Protein AF-A0A5Y7W7Q3-F1 (afdb_monomer)

Foldseek 3Di:
DVCVVVVNDDDPPQDDVQDPVNVVVVVVVVVVVVVVVVVVVVVVVVVVVVVVVVVVVVVVVVVVVVVVVVVVVVVVVVVVLVVLVVLCVVLVHDSPDDPVVSVVSVVVVVVVVVVVVVVQQVQAWDWDQDPVDPPHTDTDRPQDPPDDPVRNVVVVVVSVVVVVLVVLLVVLVVVLVVLVVCVVVPVDPDDPVVSVVVSVVSNCVSVVCVVDVDDDPCPPVCVVVVVVVVVVVVVVVVVVVD

Secondary structure (DSSP, 8-state):
-HHHHTTS---TTPPTT--HHHHHHHHHHHHHHHHHHHHHHHHHHHHHHHHHHHHHHHHHHHHHHHHHHHHHHHHHHHHHHHHHHHHHHHTT--TTS-HHHHHHHHHHHHHHHHHHHHHHHHHH-EEEE-SSSTT-EEEE-S--TT--HHHHHHHHHHHHHHHHHHHHHHHHHHHHHHHHHHHHTTS--S-HHHHHHHHHHHHHHHHHHHH-SS--TTTSSSHHHHHHHHHHHHHHHHHTT-

Structure (mmCIF, N/CA/C/O backbone):
data_AF-A0A5Y7W7Q3-F1
#
_entry.id   AF-A0A5Y7W7Q3-F1
#
loop_
_atom_site.group_PDB
_atom_site.id
_atom_site.type_symbol
_atom_site.label_atom_id
_atom_site.label_alt_id
_atom_site.label_comp_id
_atom_site.label_asym_id
_atom_site.label_entity_id
_atom_site.label_seq_id
_atom_site.pdbx_PDB_ins_code
_atom_site.Cartn_x
_atom_site.Cartn_y
_atom_site.Cartn_z
_atom_site.occupancy
_atom_site.B_iso_or_equiv
_atom_site.auth_seq_id
_atom_site.auth_comp_id
_atom_site.auth_asym_id
_atom_site.auth_atom_id
_atom_site.pdbx_PDB_model_num
ATOM 1 N N . MET A 1 1 ? -46.409 -15.843 83.696 1.00 79.88 1 MET A N 1
ATOM 2 C CA . MET A 1 1 ? -46.070 -15.257 85.016 1.00 79.88 1 MET A CA 1
ATOM 3 C C . MET A 1 1 ? -47.160 -14.351 85.580 1.00 79.88 1 MET A C 1
ATOM 5 O O . MET A 1 1 ? -47.326 -14.340 86.789 1.00 79.88 1 MET A O 1
ATOM 9 N N . GLU A 1 2 ? -47.931 -13.633 84.760 1.00 84.44 2 GLU A N 1
ATOM 10 C CA . GLU A 1 2 ? -48.870 -12.604 85.241 1.00 84.44 2 GLU A CA 1
ATOM 11 C C . GLU A 1 2 ? -49.921 -13.093 86.263 1.00 84.44 2 GLU A C 1
ATOM 13 O O . GLU A 1 2 ? -50.180 -12.411 87.251 1.00 84.44 2 GLU A O 1
ATOM 18 N N . GLY A 1 3 ? -50.481 -14.296 86.084 1.00 86.69 3 GLY A N 1
ATOM 19 C CA . GLY A 1 3 ? -51.420 -14.894 87.045 1.00 86.69 3 GLY A CA 1
ATOM 20 C C . GLY A 1 3 ? -50.793 -15.229 88.406 1.00 86.69 3 GLY A C 1
ATOM 21 O O . GLY A 1 3 ? -51.413 -14.983 89.437 1.00 86.69 3 GLY A O 1
ATOM 22 N N . PHE A 1 4 ? -49.545 -15.704 88.417 1.00 88.38 4 PHE A N 1
ATOM 23 C CA . PHE A 1 4 ? -48.778 -15.989 89.635 1.00 88.38 4 PHE A CA 1
ATOM 24 C C . PHE A 1 4 ? -48.358 -14.709 90.364 1.00 88.38 4 PHE A C 1
ATOM 26 O O . PHE A 1 4 ? -48.549 -14.597 91.570 1.00 88.38 4 PHE A O 1
ATOM 33 N N . LEU A 1 5 ? -47.894 -13.698 89.622 1.00 86.38 5 LEU A N 1
ATOM 34 C CA . LEU A 1 5 ? -47.506 -12.392 90.173 1.00 86.38 5 LEU A CA 1
ATOM 35 C C . LEU A 1 5 ? -48.686 -11.626 90.790 1.00 86.38 5 LEU A C 1
ATOM 37 O O . LEU A 1 5 ? -48.496 -10.833 91.706 1.00 86.38 5 LEU A O 1
ATOM 41 N N . ARG A 1 6 ? -49.914 -11.871 90.313 1.00 90.50 6 ARG A N 1
ATOM 42 C CA . ARG A 1 6 ? -51.153 -11.312 90.881 1.00 90.50 6 ARG A CA 1
ATOM 43 C C . ARG A 1 6 ? -51.796 -12.209 91.954 1.00 90.50 6 ARG A C 1
ATOM 45 O O . ARG A 1 6 ? -52.912 -11.915 92.373 1.00 90.50 6 ARG A O 1
ATOM 52 N N . GLY A 1 7 ? -51.150 -13.310 92.354 1.00 85.50 7 GLY A N 1
ATOM 53 C CA . GLY A 1 7 ? -51.644 -14.238 93.382 1.00 85.50 7 GLY A CA 1
ATOM 54 C C . GLY A 1 7 ? -52.847 -15.099 92.971 1.00 85.50 7 GLY A C 1
ATOM 55 O O . GLY A 1 7 ? -53.528 -15.644 93.834 1.00 85.50 7 GLY A O 1
ATOM 56 N N . LYS A 1 8 ? -53.145 -15.213 91.670 1.00 90.06 8 LYS A N 1
ATOM 57 C CA . LYS A 1 8 ? -54.349 -15.890 91.150 1.00 90.06 8 LYS A CA 1
ATOM 58 C C . LYS A 1 8 ? -54.160 -17.387 90.866 1.00 90.06 8 LYS A C 1
ATOM 60 O O . LYS A 1 8 ? -55.154 -18.099 90.778 1.00 90.06 8 LYS A O 1
ATOM 65 N N . CYS A 1 9 ? -52.929 -17.869 90.682 1.00 87.31 9 CYS A N 1
ATOM 66 C CA . CYS A 1 9 ? -52.626 -19.282 90.412 1.00 87.31 9 CYS A CA 1
ATOM 67 C C . CYS A 1 9 ? -51.154 -19.633 90.707 1.00 87.31 9 CYS A C 1
ATOM 69 O O . CYS A 1 9 ? -50.301 -18.748 90.709 1.00 87.31 9 CYS A O 1
ATOM 71 N N . ILE A 1 10 ? -50.854 -20.921 90.929 1.00 85.81 10 ILE A N 1
ATOM 72 C CA . ILE A 1 10 ? -49.482 -21.446 91.088 1.00 85.81 10 ILE A CA 1
ATOM 73 C C . ILE A 1 10 ? -48.937 -21.870 89.704 1.00 85.81 10 ILE A C 1
ATOM 75 O O . ILE A 1 10 ? -49.696 -22.456 88.928 1.00 85.81 10 ILE A O 1
ATOM 79 N N . PRO A 1 11 ? -47.667 -21.583 89.349 1.00 88.81 11 PRO A N 1
ATOM 80 C CA . PRO A 1 11 ? -47.081 -21.968 88.067 1.00 88.81 11 PRO A CA 1
ATOM 81 C C . PRO A 1 11 ? -46.944 -23.487 87.951 1.00 88.81 11 PRO A C 1
ATOM 83 O O . PRO A 1 11 ? -46.513 -24.147 88.893 1.00 88.81 11 PRO A O 1
ATOM 86 N N . GLY A 1 12 ? -47.275 -24.040 86.782 1.00 89.44 12 GLY A N 1
ATOM 87 C CA . GLY A 1 12 ? -47.210 -25.487 86.539 1.00 89.44 12 GLY A CA 1
ATOM 88 C C . GLY A 1 12 ? -45.790 -26.064 86.481 1.00 89.44 12 GLY A C 1
ATOM 89 O O . GLY A 1 12 ? -45.628 -27.275 86.550 1.00 89.44 12 GLY A O 1
ATOM 90 N N . ASP A 1 13 ? -44.770 -25.215 86.363 1.00 92.62 13 ASP A N 1
ATOM 91 C CA . ASP A 1 13 ? -43.351 -25.576 86.314 1.00 92.62 13 ASP A CA 1
ATOM 92 C C . ASP A 1 13 ? -42.579 -25.174 87.589 1.00 92.62 13 ASP A C 1
ATOM 94 O O . ASP A 1 13 ? -41.349 -25.043 87.566 1.00 92.62 13 ASP A O 1
ATOM 98 N N . LEU A 1 14 ? -43.300 -24.967 88.697 1.00 91.06 14 LEU A N 1
ATOM 99 C CA . LEU A 1 14 ? -42.737 -24.825 90.041 1.00 91.06 14 LEU A CA 1
ATOM 100 C C . LEU A 1 14 ? -42.203 -26.184 90.523 1.00 91.06 14 LEU A C 1
ATOM 102 O O . LEU A 1 14 ? -42.928 -27.180 90.505 1.00 91.06 14 LEU A O 1
ATOM 106 N N . LYS A 1 15 ? -40.933 -26.252 90.938 1.00 91.81 15 LYS A N 1
ATOM 107 C CA . LYS A 1 15 ? -40.307 -27.519 91.355 1.00 91.81 15 LYS A CA 1
ATOM 108 C C . LYS A 1 15 ? -40.728 -27.919 92.777 1.00 91.81 15 LYS A C 1
ATOM 110 O O . LYS A 1 15 ? -41.039 -27.080 93.618 1.00 91.81 15 LYS A O 1
ATOM 115 N N . VAL A 1 16 ? -40.704 -29.222 93.071 1.00 87.94 16 VAL A N 1
ATOM 116 C CA . VAL A 1 16 ? -40.966 -29.738 94.427 1.00 87.94 16 VAL A CA 1
ATOM 117 C C . VAL A 1 16 ? -39.885 -29.215 95.381 1.00 87.94 16 VAL A C 1
ATOM 119 O O . VAL A 1 16 ? -38.700 -29.383 95.102 1.00 87.94 16 VAL A O 1
ATOM 122 N N . ASN A 1 17 ? -40.301 -28.606 96.498 1.00 88.19 17 ASN A N 1
ATOM 123 C CA . ASN A 1 17 ? -39.453 -27.911 97.482 1.00 88.19 17 ASN A CA 1
ATOM 124 C C . ASN A 1 17 ? -38.791 -26.598 96.999 1.00 88.19 17 ASN A C 1
ATOM 126 O O . ASN A 1 17 ? -37.886 -26.115 97.669 1.00 88.19 17 ASN A O 1
ATOM 130 N N . GLU A 1 18 ? -39.239 -26.003 95.885 1.00 92.31 18 GLU A N 1
ATOM 131 C CA . GLU A 1 18 ? -38.834 -24.653 95.449 1.00 92.31 18 GLU A CA 1
ATOM 132 C C . GLU A 1 18 ? -39.790 -23.608 96.049 1.00 92.31 18 GLU A C 1
ATOM 134 O O . GLU A 1 18 ? -41.013 -23.703 95.915 1.00 92.31 18 GLU A O 1
ATOM 139 N N . THR A 1 19 ? -39.253 -22.601 96.733 1.00 92.75 19 THR A N 1
ATOM 140 C CA . THR A 1 19 ? -40.036 -21.472 97.247 1.00 92.75 19 THR A CA 1
ATOM 141 C C . THR A 1 19 ? -40.456 -20.535 96.111 1.00 92.75 19 THR A C 1
ATOM 143 O O . THR A 1 19 ? -39.808 -20.443 95.069 1.00 92.75 19 THR A O 1
ATOM 146 N N . ASN A 1 20 ? -41.520 -19.753 96.320 1.00 89.38 20 ASN A N 1
ATOM 147 C CA . ASN A 1 20 ? -41.962 -18.753 95.339 1.00 89.38 20 ASN A CA 1
ATOM 148 C C . ASN A 1 20 ? -40.850 -17.758 94.956 1.00 89.38 20 ASN A C 1
ATOM 150 O O . ASN A 1 20 ? -40.797 -17.313 93.811 1.00 89.38 20 ASN A O 1
ATOM 154 N N . ALA A 1 21 ? -39.970 -17.411 95.903 1.00 90.69 21 ALA A N 1
ATOM 155 C CA . ALA A 1 21 ? -38.828 -16.537 95.654 1.00 90.69 21 ALA A CA 1
ATOM 156 C C . ALA A 1 21 ? -37.782 -17.216 94.756 1.00 90.69 21 ALA A C 1
ATOM 158 O O . ALA A 1 21 ? -37.361 -16.620 93.767 1.00 90.69 21 ALA A O 1
ATOM 159 N N . GLU A 1 22 ? -37.418 -18.470 95.041 1.00 91.50 22 GLU A N 1
ATOM 160 C CA . GLU A 1 22 ? -36.477 -19.252 94.223 1.00 91.50 22 GLU A CA 1
ATOM 161 C C . GLU A 1 22 ? -36.994 -19.458 92.791 1.00 91.50 22 GLU A C 1
ATOM 163 O O . GLU A 1 22 ? -36.240 -19.289 91.833 1.00 91.50 22 GLU A O 1
ATOM 168 N N . TYR A 1 23 ? -38.297 -19.714 92.626 1.00 92.06 23 TYR A N 1
ATOM 169 C CA . TYR A 1 23 ? -38.936 -19.807 91.311 1.00 92.06 23 TYR A CA 1
ATOM 170 C C . TYR A 1 23 ? -38.837 -18.502 90.511 1.00 92.06 23 TYR A C 1
ATOM 172 O O . TYR A 1 23 ? -38.507 -18.524 89.323 1.00 92.06 23 TYR A O 1
ATOM 180 N N . LEU A 1 24 ? -39.117 -17.357 91.147 1.00 91.38 24 LEU A N 1
ATOM 181 C CA . LEU A 1 24 ? -39.008 -16.051 90.491 1.00 91.38 24 LEU A CA 1
ATOM 182 C C . LEU A 1 24 ? -37.567 -15.758 90.086 1.00 91.38 24 LEU A C 1
ATOM 184 O O . LEU A 1 24 ? -37.339 -15.352 88.951 1.00 91.38 24 LEU A O 1
ATOM 188 N N . VAL A 1 25 ? -36.603 -16.017 90.973 1.00 94.06 25 VAL A N 1
ATOM 189 C CA . VAL A 1 25 ? -35.174 -15.850 90.680 1.00 94.06 25 VAL A CA 1
ATOM 190 C C . VAL A 1 25 ? -34.769 -16.705 89.479 1.00 94.06 25 VAL A C 1
ATOM 192 O O . VAL A 1 25 ? -34.201 -16.173 88.529 1.00 94.06 25 VAL A O 1
ATOM 195 N N . ARG A 1 26 ? -35.142 -17.991 89.444 1.00 94.44 26 ARG A N 1
ATOM 196 C CA . ARG A 1 26 ? -34.870 -18.863 88.291 1.00 94.44 26 ARG A CA 1
ATOM 197 C C . ARG A 1 26 ? -35.490 -18.326 87.000 1.00 94.44 26 ARG A C 1
ATOM 199 O O . ARG A 1 26 ? -34.833 -18.334 85.964 1.00 94.44 26 ARG A O 1
ATOM 206 N N . LYS A 1 27 ? -36.738 -17.849 87.038 1.00 94.31 27 LYS A N 1
ATOM 207 C CA . LYS A 1 27 ? -37.412 -17.306 85.848 1.00 94.31 27 LYS A CA 1
ATOM 208 C C . LYS A 1 27 ? -36.839 -15.990 85.358 1.00 94.31 27 LYS A C 1
ATOM 210 O O . LYS A 1 27 ? -36.833 -15.774 84.148 1.00 94.31 27 LYS A O 1
ATOM 215 N N . PHE A 1 28 ? -36.367 -15.134 86.257 1.00 94.12 28 PHE A N 1
ATOM 216 C CA . PHE A 1 28 ? -35.657 -13.924 85.866 1.00 94.12 28 PHE A CA 1
ATOM 217 C C . PHE A 1 28 ? -34.294 -14.255 85.257 1.00 94.12 28 PHE A C 1
ATOM 219 O O . PHE A 1 28 ? -34.007 -13.721 84.195 1.00 94.12 28 PHE A O 1
ATOM 226 N N . ILE A 1 29 ? -33.545 -15.217 85.808 1.00 95.19 29 ILE A N 1
ATOM 227 C CA . ILE A 1 29 ? -32.290 -15.703 85.204 1.00 95.19 29 ILE A CA 1
ATOM 228 C C . ILE A 1 29 ? -32.543 -16.287 83.802 1.00 95.19 29 ILE A C 1
ATOM 230 O O . ILE A 1 29 ? -31.909 -15.864 82.843 1.00 95.19 29 ILE A O 1
ATOM 234 N N . GLU A 1 30 ? -33.529 -17.182 83.642 1.00 94.44 30 GLU A N 1
ATOM 235 C CA . GLU A 1 30 ? -33.901 -17.752 82.330 1.00 94.44 30 GLU A CA 1
ATOM 236 C C . GLU A 1 30 ? -34.306 -16.656 81.315 1.00 94.44 30 GLU A C 1
ATOM 238 O O . GLU A 1 30 ? -34.061 -16.782 80.112 1.00 94.44 30 GLU A O 1
ATOM 243 N N . ALA A 1 31 ? -34.965 -15.585 81.772 1.00 93.50 31 ALA A N 1
ATOM 244 C CA . ALA A 1 31 ? -35.354 -14.460 80.925 1.00 93.50 31 ALA A CA 1
ATOM 245 C C . ALA A 1 31 ? -34.162 -13.558 80.567 1.00 93.50 31 ALA A C 1
ATOM 247 O O . ALA A 1 31 ? -34.057 -13.132 79.418 1.00 93.50 31 ALA A O 1
ATOM 248 N N . GLU A 1 32 ? -33.262 -13.296 81.514 1.00 95.25 32 GLU A N 1
ATOM 249 C CA . GLU A 1 32 ? -32.020 -12.550 81.297 1.00 95.25 32 GLU A CA 1
ATOM 250 C C . GLU A 1 32 ? -31.103 -13.276 80.307 1.00 95.25 32 GLU A C 1
ATOM 252 O O . GLU A 1 32 ? -30.627 -12.652 79.360 1.00 95.25 32 GLU A O 1
ATOM 257 N N . GLU A 1 33 ? -30.936 -14.595 80.445 1.00 96.50 33 GLU A N 1
ATOM 258 C CA . GLU A 1 33 ? -30.174 -15.431 79.508 1.00 96.50 33 GLU A CA 1
ATOM 259 C C . GLU A 1 33 ? -30.757 -15.370 78.088 1.00 96.50 33 GLU A C 1
ATOM 261 O O . GLU A 1 33 ? -30.026 -15.150 77.121 1.00 96.50 33 GLU A O 1
ATOM 266 N N . ARG A 1 34 ? -32.087 -15.480 77.946 1.00 96.19 34 ARG A N 1
ATOM 267 C CA . ARG A 1 34 ? -32.766 -15.338 76.643 1.00 96.19 34 ARG A CA 1
ATOM 268 C C . ARG A 1 34 ? -32.619 -13.940 76.050 1.00 96.19 34 ARG A C 1
ATOM 270 O O . ARG A 1 34 ? -32.451 -13.812 74.839 1.00 96.19 34 ARG A O 1
ATOM 277 N N . CYS A 1 35 ? -32.697 -12.894 76.871 1.00 95.62 35 CYS A N 1
ATOM 278 C CA . CYS A 1 35 ? -32.470 -11.520 76.425 1.00 95.62 35 CYS A CA 1
ATOM 279 C C . CYS A 1 35 ? -31.024 -11.319 75.955 1.00 95.62 35 CYS A C 1
ATOM 281 O O . CYS A 1 35 ? -30.811 -10.711 74.906 1.00 95.62 35 CYS A O 1
ATOM 283 N N . ALA A 1 36 ? -30.042 -11.865 76.676 1.00 96.00 36 ALA A N 1
ATOM 284 C CA . ALA A 1 36 ? -28.638 -11.825 76.281 1.00 96.00 36 ALA A CA 1
ATOM 285 C C . ALA A 1 36 ? -28.405 -12.566 74.954 1.00 96.00 36 ALA A C 1
ATOM 287 O O . ALA A 1 36 ? -27.743 -12.039 74.059 1.00 96.00 36 ALA A O 1
ATOM 288 N N . GLU A 1 37 ? -29.016 -13.742 74.781 1.00 96.50 37 GLU A N 1
ATOM 289 C CA . GLU A 1 37 ? -28.940 -14.508 73.536 1.00 96.50 37 GLU A CA 1
ATOM 290 C C . GLU A 1 37 ? -29.584 -13.761 72.356 1.00 96.50 37 GLU A C 1
ATOM 292 O O . GLU A 1 37 ? -28.985 -13.663 71.283 1.00 96.50 37 GLU A O 1
ATOM 297 N N . LEU A 1 38 ? -30.777 -13.185 72.539 1.00 96.75 38 LEU A N 1
ATOM 298 C CA . LEU A 1 38 ? -31.437 -12.379 71.507 1.00 96.75 38 LEU A CA 1
ATOM 299 C C . LEU A 1 38 ? -30.620 -11.136 71.146 1.00 96.75 38 LEU A C 1
ATOM 301 O O . LEU A 1 38 ? -30.498 -10.819 69.965 1.00 96.75 38 LEU A O 1
ATOM 305 N N . SER A 1 39 ? -30.018 -10.466 72.130 1.00 96.56 39 SER A N 1
ATOM 306 C CA . SER A 1 39 ? -29.144 -9.316 71.889 1.00 96.56 39 SER A CA 1
ATOM 307 C C . SER A 1 39 ? -27.899 -9.707 71.086 1.00 96.56 39 SER A C 1
ATOM 309 O O . SER A 1 39 ? -27.504 -8.979 70.175 1.00 96.56 39 SER A O 1
ATOM 311 N N . ALA A 1 40 ? -27.303 -10.870 71.369 1.00 96.81 40 ALA A N 1
ATOM 312 C CA . ALA A 1 40 ? 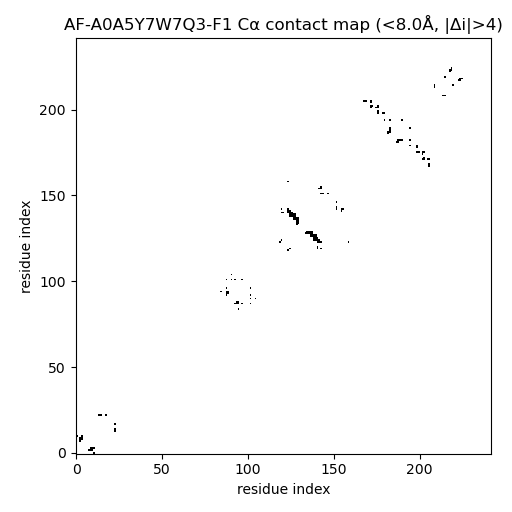-26.176 -11.395 70.600 1.00 96.81 40 ALA A CA 1
ATOM 313 C C . ALA A 1 40 ? -26.580 -11.739 69.156 1.00 96.81 40 ALA A C 1
ATOM 315 O O . ALA A 1 40 ? -25.881 -11.370 68.212 1.00 96.81 40 ALA A O 1
ATOM 316 N N . ARG A 1 41 ? -27.743 -12.381 68.966 1.00 97.38 41 ARG A N 1
ATOM 317 C CA . ARG A 1 41 ? -28.286 -12.687 67.632 1.00 97.38 41 ARG A CA 1
ATOM 318 C C . ARG A 1 41 ? -28.602 -11.423 66.833 1.00 97.38 41 ARG A C 1
ATOM 320 O O . ARG A 1 41 ? -28.288 -11.378 65.650 1.00 97.38 41 ARG A O 1
ATOM 327 N N . LEU A 1 42 ? -29.182 -10.397 67.457 1.00 97.31 42 LEU A N 1
ATOM 328 C CA . LEU A 1 42 ? -29.453 -9.111 66.805 1.00 97.31 42 LEU A CA 1
ATOM 329 C C . LEU A 1 42 ? -28.162 -8.416 66.362 1.00 97.31 42 LEU A C 1
ATOM 331 O O . LEU A 1 42 ? -28.089 -7.943 65.232 1.00 97.31 42 LEU A O 1
ATOM 335 N N . SER A 1 43 ? -27.132 -8.416 67.213 1.00 97.06 43 SER A N 1
ATOM 336 C CA . SER A 1 43 ? -25.807 -7.893 66.858 1.00 97.06 43 SER A CA 1
ATOM 337 C C . SER A 1 43 ? -25.221 -8.618 65.638 1.00 97.06 43 SER A C 1
ATOM 339 O O . SER A 1 43 ? -24.765 -7.984 64.688 1.00 97.06 43 SER A O 1
ATOM 341 N N . MET A 1 44 ? -25.323 -9.951 65.610 1.00 97.44 44 MET A N 1
ATOM 342 C CA . MET A 1 44 ? -24.875 -10.756 64.472 1.00 97.44 44 MET A CA 1
ATOM 343 C C . MET A 1 44 ? -25.665 -10.457 63.190 1.00 97.44 44 MET A C 1
ATOM 345 O O . MET A 1 44 ? -25.065 -10.325 62.127 1.00 97.44 44 MET A O 1
ATOM 349 N N . ILE A 1 45 ? -26.995 -10.338 63.275 1.00 97.81 45 ILE A N 1
ATOM 350 C CA . ILE A 1 45 ? -27.852 -10.013 62.124 1.00 97.81 45 ILE A CA 1
ATOM 351 C C . ILE A 1 45 ? -27.477 -8.650 61.540 1.00 97.81 45 ILE A C 1
ATOM 353 O O . ILE A 1 45 ? -27.348 -8.541 60.325 1.00 97.81 45 ILE A O 1
ATOM 357 N N . ASN A 1 46 ? -27.249 -7.641 62.382 1.00 97.25 46 ASN A N 1
ATOM 358 C CA . ASN A 1 46 ? -26.834 -6.321 61.910 1.00 97.25 46 ASN A CA 1
ATOM 359 C C . ASN A 1 46 ? -25.498 -6.388 61.156 1.00 97.25 46 ASN A C 1
ATOM 361 O O . ASN A 1 46 ? -25.409 -5.870 60.047 1.00 97.25 46 ASN A O 1
ATOM 365 N N . GLY A 1 47 ? -24.503 -7.112 61.683 1.00 97.88 47 GLY A N 1
ATOM 366 C CA . GLY A 1 47 ? -23.228 -7.304 60.982 1.00 97.88 47 GLY A CA 1
ATOM 367 C C . GLY A 1 47 ? -23.369 -8.054 59.649 1.00 97.88 47 GLY A C 1
ATOM 368 O O . GLY A 1 47 ? -22.678 -7.743 58.681 1.00 97.88 47 GLY A O 1
ATOM 369 N N . LEU A 1 48 ? -24.293 -9.017 59.563 1.00 97.75 48 LEU A N 1
ATOM 370 C CA . LEU A 1 48 ? -24.593 -9.710 58.305 1.00 97.75 48 LEU A CA 1
ATOM 371 C C . LEU A 1 48 ? -25.280 -8.796 57.281 1.00 97.75 48 LEU A C 1
ATOM 373 O O . LEU A 1 48 ? -24.994 -8.917 56.091 1.00 97.75 48 LEU A O 1
ATOM 377 N N . ILE A 1 49 ? -26.161 -7.894 57.722 1.00 98.00 49 ILE A N 1
ATOM 378 C CA . ILE A 1 49 ? -26.812 -6.906 56.848 1.00 98.00 49 ILE A CA 1
ATOM 379 C C . ILE A 1 49 ? -25.767 -5.946 56.277 1.00 98.00 49 ILE A C 1
ATOM 381 O O . ILE A 1 49 ? -25.710 -5.783 55.061 1.00 98.00 49 ILE A O 1
ATOM 385 N N . GLU A 1 50 ? -24.893 -5.392 57.119 1.00 97.62 50 GLU A N 1
ATOM 386 C CA . GLU A 1 50 ? -23.810 -4.502 56.679 1.00 97.62 50 GLU A CA 1
ATOM 387 C C . GLU A 1 50 ? -22.889 -5.193 55.659 1.00 97.62 50 GLU A C 1
ATOM 389 O O . GLU A 1 50 ? -22.566 -4.630 54.609 1.00 97.62 50 GLU A O 1
ATOM 394 N N . ALA A 1 51 ? -22.519 -6.455 55.912 1.00 97.69 51 ALA A N 1
ATOM 395 C CA . ALA A 1 51 ? -21.716 -7.241 54.979 1.00 97.69 51 ALA A CA 1
ATOM 396 C C . ALA A 1 51 ? -22.440 -7.489 53.642 1.00 97.69 51 ALA A C 1
ATOM 398 O O . ALA A 1 51 ? -21.818 -7.421 52.578 1.00 97.69 51 ALA A O 1
ATOM 399 N N . ALA A 1 52 ? -23.749 -7.759 53.676 1.00 97.88 52 ALA A N 1
ATOM 400 C CA . ALA A 1 52 ? -24.555 -7.958 52.475 1.00 97.88 52 ALA A CA 1
ATOM 401 C C . ALA A 1 52 ? -24.695 -6.666 51.654 1.00 97.88 52 ALA A C 1
ATOM 403 O O . ALA A 1 52 ? -24.577 -6.705 50.429 1.00 97.88 52 ALA A O 1
ATOM 404 N N . GLU A 1 53 ? -24.892 -5.520 52.308 1.00 97.75 53 GLU A N 1
ATOM 405 C CA . GLU A 1 53 ? -24.943 -4.209 51.654 1.00 97.75 53 GLU A CA 1
ATOM 406 C C . GLU A 1 53 ? -23.612 -3.869 50.977 1.00 97.75 53 GLU A C 1
ATOM 408 O O . GLU A 1 53 ? -23.593 -3.455 49.813 1.00 97.75 53 GLU A O 1
ATOM 413 N N . GLN A 1 54 ? -22.491 -4.115 51.660 1.00 97.56 54 GLN A N 1
ATOM 414 C CA . GLN A 1 54 ? -21.165 -3.886 51.093 1.00 97.56 54 GLN A CA 1
ATOM 415 C C . GLN A 1 54 ? -20.878 -4.813 49.905 1.00 97.56 54 GLN A C 1
ATOM 417 O O . GLN A 1 54 ? -20.366 -4.357 48.881 1.00 97.56 54 GLN A O 1
ATOM 422 N N . ALA A 1 55 ? -21.248 -6.094 50.000 1.00 97.88 55 ALA A N 1
ATOM 423 C CA . ALA A 1 55 ? -21.120 -7.035 48.890 1.00 97.88 55 ALA A CA 1
ATOM 424 C C . ALA A 1 55 ? -21.968 -6.613 47.680 1.00 97.88 55 ALA A C 1
ATOM 426 O O . ALA A 1 55 ? -21.499 -6.682 46.544 1.00 97.88 55 ALA A O 1
ATOM 427 N N . ASN A 1 56 ? -23.190 -6.125 47.913 1.00 98.19 56 ASN A N 1
ATOM 428 C CA . ASN A 1 56 ? -24.072 -5.656 46.848 1.00 98.19 56 ASN A CA 1
ATOM 429 C C . ASN A 1 56 ? -23.510 -4.407 46.151 1.00 98.19 56 ASN A C 1
ATOM 431 O O . ASN A 1 56 ? -23.536 -4.322 44.925 1.00 98.19 56 ASN A O 1
ATOM 435 N N . LYS A 1 57 ? -22.931 -3.473 46.915 1.00 97.94 57 LYS A N 1
ATOM 436 C CA . LYS A 1 57 ? -22.256 -2.294 46.361 1.00 97.94 57 LYS A CA 1
ATOM 437 C C . LYS A 1 57 ? -21.070 -2.680 45.472 1.00 97.94 57 LYS A C 1
ATOM 439 O O . LYS A 1 57 ? -20.988 -2.221 44.338 1.00 97.94 57 LYS A O 1
ATOM 444 N N . LEU A 1 58 ? -20.193 -3.565 45.949 1.00 97.75 58 LEU A N 1
ATOM 445 C CA . LEU A 1 58 ? -19.051 -4.046 45.159 1.00 97.75 58 LEU A CA 1
ATOM 446 C C . LEU A 1 58 ? -19.505 -4.766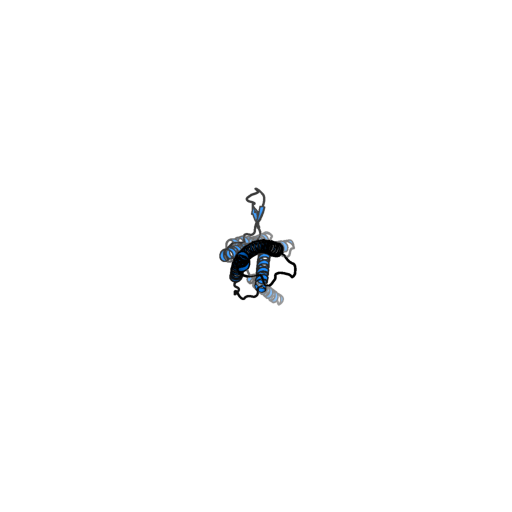 43.879 1.00 97.75 58 LEU A C 1
ATOM 448 O O . LEU A 1 58 ? -18.894 -4.604 42.825 1.00 97.75 58 LEU A O 1
ATOM 452 N N . ALA A 1 59 ? -20.596 -5.534 43.950 1.00 97.88 59 ALA A N 1
ATOM 453 C CA . ALA A 1 59 ? -21.171 -6.195 42.781 1.00 97.88 59 ALA A CA 1
ATOM 454 C C . ALA A 1 59 ? -21.727 -5.192 41.754 1.00 97.88 59 ALA A C 1
ATOM 456 O O . ALA A 1 59 ? -21.553 -5.390 40.549 1.00 97.88 59 ALA A O 1
ATOM 457 N N . GLN A 1 60 ? -22.362 -4.107 42.210 1.00 97.62 60 GLN A N 1
ATOM 458 C CA . GLN A 1 60 ? -22.831 -3.026 41.339 1.00 97.62 60 GLN A CA 1
ATOM 459 C C . GLN A 1 60 ? -21.663 -2.319 40.645 1.00 97.62 60 GLN A C 1
ATOM 461 O O . GLN A 1 60 ? -21.659 -2.236 39.419 1.00 97.62 60 GLN A O 1
ATOM 466 N N . GLU A 1 61 ? -20.635 -1.913 41.395 1.00 97.88 61 GLU A N 1
ATOM 467 C CA . GLU A 1 61 ? -19.440 -1.249 40.849 1.00 97.88 61 GLU A CA 1
ATOM 468 C C . GLU A 1 61 ? -18.714 -2.129 39.813 1.00 97.88 61 GLU A C 1
ATOM 470 O O . GLU A 1 61 ? -18.332 -1.664 38.733 1.00 97.88 61 GLU A O 1
ATOM 475 N N . ALA A 1 62 ? -18.575 -3.431 40.091 1.00 98.06 62 ALA A N 1
ATOM 476 C CA . ALA A 1 62 ? -17.990 -4.383 39.147 1.00 98.06 62 ALA A CA 1
ATOM 477 C C . ALA A 1 62 ? -18.835 -4.530 37.870 1.00 98.06 62 ALA A C 1
ATOM 479 O O . ALA A 1 62 ? -18.294 -4.597 36.766 1.00 98.06 62 ALA A O 1
ATOM 480 N N . THR A 1 63 ? -20.164 -4.546 38.002 1.00 97.81 63 THR A N 1
ATOM 481 C CA . THR A 1 63 ? -21.078 -4.641 36.856 1.00 97.81 63 THR A CA 1
ATOM 482 C C . THR A 1 63 ? -21.016 -3.385 35.991 1.00 97.81 63 THR A C 1
ATOM 484 O O . THR A 1 63 ? -20.946 -3.487 34.768 1.00 97.81 63 THR A O 1
ATOM 487 N N . GLU A 1 64 ? -20.993 -2.201 36.604 1.00 98.19 64 GLU A N 1
ATOM 488 C CA . GLU A 1 64 ? -20.847 -0.930 35.890 1.00 98.19 64 GLU A CA 1
ATOM 489 C C . GLU A 1 64 ? -19.526 -0.867 35.122 1.00 98.19 64 GLU A C 1
ATOM 491 O O . GLU A 1 64 ? -19.517 -0.501 33.944 1.00 98.19 64 GLU A O 1
ATOM 496 N N . THR A 1 65 ? -18.431 -1.304 35.748 1.00 98.19 65 THR A N 1
ATOM 497 C CA . THR A 1 65 ? -17.110 -1.377 35.107 1.00 98.19 65 THR A CA 1
ATOM 498 C C . THR A 1 65 ? -17.143 -2.301 33.887 1.00 98.19 65 THR A C 1
ATOM 500 O O . THR A 1 65 ? -16.748 -1.900 32.792 1.00 98.19 65 THR A O 1
ATOM 503 N N . LEU A 1 66 ? -17.705 -3.507 34.026 1.00 98.31 66 LEU A N 1
ATOM 504 C CA . LEU A 1 66 ? -17.833 -4.449 32.909 1.00 98.31 66 LEU A CA 1
ATOM 505 C C . LEU A 1 66 ? -18.696 -3.892 31.769 1.00 98.31 66 LEU A C 1
ATOM 507 O O . LEU A 1 66 ? -18.385 -4.106 30.598 1.00 98.31 66 LEU A O 1
ATOM 511 N N . VAL A 1 67 ? -19.774 -3.166 32.077 1.00 98.44 67 VAL A N 1
ATOM 512 C CA . VAL A 1 67 ? -20.612 -2.519 31.054 1.00 98.44 67 VAL A CA 1
ATOM 513 C C . VAL A 1 67 ? -19.823 -1.449 30.297 1.00 98.44 67 VAL A C 1
ATOM 515 O O . VAL A 1 67 ? -19.915 -1.379 29.069 1.00 98.44 67 VAL A O 1
ATOM 518 N N . GLN A 1 68 ? -19.018 -0.646 30.995 1.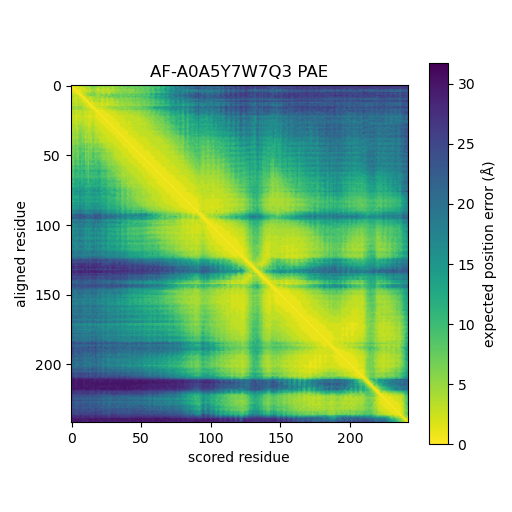00 97.94 68 GLN A N 1
ATOM 519 C CA . GLN A 1 68 ? -18.160 0.358 30.363 1.00 97.94 68 GLN A CA 1
ATOM 520 C C . GLN A 1 68 ? -17.127 -0.289 29.430 1.00 97.94 68 GLN A C 1
ATOM 522 O O . GLN A 1 68 ? -17.022 0.114 28.270 1.00 97.94 68 GLN A O 1
ATOM 527 N N . GLU A 1 69 ? -16.435 -1.338 29.882 1.00 98.19 69 GLU A N 1
ATOM 528 C CA . GLU A 1 69 ? -15.471 -2.085 29.062 1.00 98.19 69 GLU A CA 1
ATOM 529 C C . GLU A 1 69 ? -16.132 -2.719 27.832 1.00 98.19 69 GLU A C 1
ATOM 531 O O . GLU A 1 69 ? -15.614 -2.637 26.716 1.00 98.19 69 GLU A O 1
ATOM 536 N N . ARG A 1 70 ? -17.324 -3.306 27.998 1.00 98.31 70 ARG A N 1
ATOM 537 C CA . ARG A 1 70 ? -18.099 -3.875 26.886 1.00 98.31 70 ARG A CA 1
ATOM 538 C C . ARG A 1 70 ? -18.470 -2.828 25.843 1.00 98.31 70 ARG A C 1
ATOM 540 O O . ARG A 1 70 ? -18.381 -3.118 24.649 1.00 98.31 70 ARG A O 1
ATOM 547 N N . ASN A 1 71 ? -18.860 -1.633 26.275 1.00 98.00 71 ASN A N 1
ATOM 548 C CA . ASN A 1 71 ? -19.184 -0.533 25.371 1.00 98.00 71 ASN A CA 1
ATOM 549 C C . ASN A 1 71 ? -17.937 -0.017 24.638 1.00 98.00 71 ASN A C 1
ATOM 551 O O . ASN A 1 71 ? -18.001 0.221 23.431 1.00 98.00 71 ASN A O 1
ATOM 555 N N . ALA A 1 72 ? -16.796 0.086 25.327 1.00 98.12 72 ALA A N 1
ATOM 556 C CA . ALA A 1 72 ? -15.525 0.472 24.715 1.00 98.12 72 ALA A CA 1
ATOM 557 C C . ALA A 1 72 ? -15.082 -0.535 23.638 1.00 98.12 72 ALA A C 1
ATOM 559 O O . ALA A 1 72 ? -14.808 -0.147 22.502 1.00 98.12 72 ALA A O 1
ATOM 560 N N . LEU A 1 73 ? -15.125 -1.836 23.946 1.00 98.31 73 LEU A N 1
ATOM 561 C CA . LEU A 1 73 ? -14.814 -2.899 22.984 1.00 98.31 73 LEU A CA 1
ATOM 562 C C . LEU A 1 73 ? -15.785 -2.917 21.795 1.00 98.31 73 LEU A C 1
ATOM 564 O O . LEU A 1 73 ? -15.392 -3.232 20.671 1.00 98.31 73 LEU A O 1
ATOM 568 N N . ALA A 1 74 ? -17.065 -2.605 22.009 1.00 98.25 74 ALA A N 1
ATOM 569 C CA . ALA A 1 74 ? -18.033 -2.504 20.920 1.00 98.25 74 ALA A CA 1
ATOM 570 C C . ALA A 1 74 ? -17.700 -1.339 19.971 1.00 98.25 74 ALA A C 1
ATOM 572 O O . ALA A 1 74 ? -17.778 -1.508 18.752 1.00 98.25 74 ALA A O 1
ATOM 573 N N . ALA A 1 75 ? -17.286 -0.191 20.517 1.00 97.88 75 ALA A N 1
ATOM 574 C CA . ALA A 1 75 ? -16.852 0.961 19.732 1.00 97.88 75 ALA A CA 1
ATOM 575 C C . ALA A 1 75 ? -15.575 0.661 18.927 1.00 97.88 75 ALA A C 1
ATOM 577 O O . ALA A 1 75 ? -15.531 0.935 17.727 1.00 97.88 75 ALA A O 1
ATOM 578 N N . GLU A 1 76 ? -14.574 0.028 19.543 1.00 98.25 76 GLU A N 1
ATOM 579 C CA . GLU A 1 76 ? -13.344 -0.390 18.857 1.00 98.25 76 GLU A CA 1
ATOM 580 C C . GLU A 1 76 ? -13.642 -1.367 17.709 1.00 98.25 76 GLU A C 1
ATOM 582 O O . GLU A 1 76 ? -13.194 -1.167 16.580 1.00 98.25 76 GLU A O 1
ATOM 587 N N . ASN A 1 77 ? -14.491 -2.373 17.948 1.00 97.50 77 ASN A N 1
ATOM 588 C CA . ASN A 1 77 ? -14.909 -3.321 16.913 1.00 97.50 77 ASN A CA 1
ATOM 589 C C . ASN A 1 77 ? -15.657 -2.650 15.751 1.00 97.50 77 ASN A C 1
ATOM 591 O O . ASN A 1 77 ? -15.520 -3.076 14.601 1.00 97.50 77 ASN A O 1
ATOM 595 N N . ALA A 1 78 ? -16.453 -1.613 16.024 1.00 97.69 78 ALA A N 1
ATOM 596 C CA . ALA A 1 78 ? -17.094 -0.826 14.974 1.00 97.69 78 ALA A CA 1
ATOM 597 C C . ALA A 1 78 ? -16.050 -0.072 14.131 1.00 97.69 78 ALA A C 1
ATOM 599 O O . ALA A 1 78 ? -16.122 -0.105 12.900 1.00 97.69 78 ALA A O 1
ATOM 600 N N . GLY A 1 79 ? -15.040 0.521 14.778 1.00 97.62 79 GLY A N 1
ATOM 601 C CA . GLY A 1 79 ? -13.907 1.168 14.112 1.00 97.62 79 GLY A CA 1
ATOM 602 C C . GLY A 1 79 ? -13.102 0.204 13.235 1.00 97.62 79 GLY A C 1
ATOM 603 O O . GLY A 1 79 ? -12.853 0.496 12.066 1.00 97.62 79 GLY A O 1
ATOM 604 N N . LEU A 1 80 ? -12.778 -0.986 13.747 1.00 96.31 80 LEU A N 1
ATOM 605 C CA . LEU A 1 80 ? -12.059 -2.020 12.995 1.00 96.31 80 LEU A CA 1
ATOM 606 C C . LEU A 1 80 ? -12.841 -2.500 11.765 1.00 96.31 80 LEU A C 1
ATOM 608 O O . LEU A 1 80 ? -12.261 -2.684 10.694 1.00 96.31 80 LEU A O 1
ATOM 612 N N . LYS A 1 81 ? -14.166 -2.658 11.874 1.00 94.62 81 LYS A N 1
ATOM 613 C CA . LYS A 1 81 ? -15.0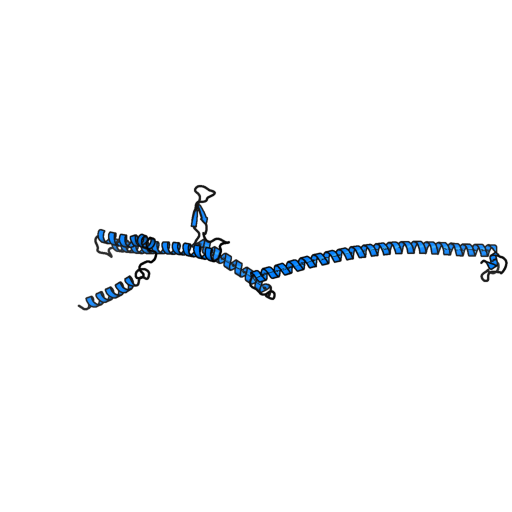22 -3.016 10.727 1.00 94.62 81 LYS A CA 1
ATOM 614 C C . LYS A 1 81 ? -15.064 -1.917 9.667 1.00 94.62 81 LYS A C 1
ATOM 616 O O . LYS A 1 81 ? -15.008 -2.224 8.473 1.00 94.62 81 LYS A O 1
ATOM 621 N N . ALA A 1 82 ? -15.147 -0.655 10.086 1.00 95.75 82 ALA A N 1
ATOM 622 C CA . ALA A 1 82 ? -15.102 0.481 9.171 1.00 95.75 82 ALA A CA 1
ATOM 623 C C . ALA A 1 82 ? -13.751 0.549 8.443 1.00 95.75 82 ALA A C 1
ATOM 625 O O . ALA A 1 82 ? -13.719 0.656 7.218 1.00 95.75 82 ALA A O 1
ATOM 626 N N . PHE A 1 83 ? -12.646 0.378 9.175 1.00 95.06 83 PHE A N 1
ATOM 627 C CA . PHE A 1 83 ? -11.304 0.316 8.600 1.00 95.06 83 PHE A CA 1
ATOM 628 C C . PHE A 1 83 ? -11.158 -0.838 7.598 1.00 95.06 83 PHE A C 1
ATOM 630 O O . PHE A 1 83 ? -10.729 -0.610 6.468 1.00 95.06 83 PHE A O 1
ATOM 637 N N . LYS A 1 84 ? -11.592 -2.057 7.958 1.00 93.75 84 LYS A N 1
ATOM 638 C CA . LYS A 1 84 ? -11.600 -3.217 7.048 1.00 93.75 84 LYS A CA 1
ATOM 639 C C . LYS A 1 84 ? -12.350 -2.891 5.754 1.00 93.75 84 LYS A C 1
ATOM 641 O O . LYS A 1 84 ? -11.831 -3.126 4.669 1.00 93.75 84 LYS A O 1
ATOM 646 N N . THR A 1 85 ? -13.539 -2.305 5.864 1.00 93.62 85 THR A N 1
ATOM 647 C CA . THR A 1 85 ? -14.363 -1.939 4.702 1.00 93.62 85 THR A CA 1
ATOM 648 C C . THR A 1 85 ? -13.656 -0.924 3.803 1.00 93.62 85 THR A C 1
ATOM 650 O O . THR A 1 85 ? -13.629 -1.105 2.588 1.00 93.62 85 THR A O 1
ATOM 653 N N . ALA A 1 86 ? -13.031 0.102 4.388 1.00 94.81 86 ALA A N 1
ATOM 654 C CA . ALA A 1 86 ? -12.284 1.108 3.638 1.00 94.81 86 ALA A CA 1
ATOM 655 C C . ALA A 1 86 ? -11.099 0.493 2.877 1.00 94.81 86 ALA A C 1
ATOM 657 O O . ALA A 1 86 ? -10.935 0.761 1.690 1.00 94.81 86 ALA A O 1
ATOM 658 N N . VAL A 1 87 ? -10.315 -0.380 3.520 1.00 93.94 87 VAL A N 1
ATOM 659 C CA . VAL A 1 87 ? -9.193 -1.076 2.865 1.00 93.94 87 VAL A CA 1
ATOM 660 C C . VAL A 1 87 ? -9.684 -1.928 1.694 1.00 93.94 87 VAL A C 1
ATOM 662 O O . VAL A 1 87 ? -9.103 -1.890 0.614 1.00 93.94 87 VAL A O 1
ATOM 665 N N . TYR A 1 88 ? -10.778 -2.665 1.877 1.00 93.94 88 TYR A N 1
ATOM 666 C CA . TYR A 1 88 ? -11.328 -3.528 0.830 1.00 93.94 88 TYR A CA 1
ATOM 667 C C . TYR A 1 88 ? -11.812 -2.710 -0.369 1.00 93.94 88 TYR A C 1
ATOM 669 O O . TYR A 1 88 ? -11.509 -3.054 -1.510 1.00 93.94 88 TYR A O 1
ATOM 677 N N . GLN A 1 89 ? -12.485 -1.586 -0.111 1.00 92.88 89 GLN A N 1
ATOM 678 C CA . GLN A 1 89 ? -12.930 -0.668 -1.153 1.00 92.88 89 GLN A CA 1
ATOM 679 C C . GLN A 1 89 ? -11.753 -0.068 -1.934 1.00 92.88 89 GLN A C 1
ATOM 681 O O . GLN A 1 89 ? -11.818 -0.006 -3.159 1.00 92.88 89 GLN A O 1
ATOM 686 N N . GLN A 1 90 ? -10.671 0.327 -1.254 1.00 91.69 90 GLN A N 1
ATOM 687 C CA . GLN A 1 90 ? -9.453 0.833 -1.906 1.00 91.69 90 GLN A CA 1
ATOM 688 C C . GLN A 1 90 ? -8.791 -0.226 -2.795 1.00 91.69 90 GLN A C 1
ATOM 690 O O . GLN A 1 90 ? -8.285 0.088 -3.867 1.00 91.69 90 GLN A O 1
ATOM 695 N N . MET A 1 91 ? -8.853 -1.494 -2.388 1.00 91.06 91 MET A N 1
ATOM 696 C CA . MET A 1 91 ? -8.357 -2.623 -3.178 1.00 91.06 91 MET A CA 1
ATOM 697 C C . MET A 1 91 ? -9.313 -3.053 -4.304 1.00 91.06 91 MET A C 1
ATOM 699 O O . MET A 1 91 ? -9.019 -4.016 -5.011 1.00 91.06 91 MET A O 1
ATOM 703 N N . GLY A 1 92 ? -10.469 -2.395 -4.464 1.00 90.25 92 GLY A N 1
ATOM 704 C CA . GLY A 1 92 ? -11.500 -2.796 -5.427 1.00 90.25 92 GLY A CA 1
ATOM 705 C C . GLY A 1 92 ? -12.112 -4.171 -5.135 1.00 90.25 92 GLY A C 1
ATOM 706 O O . GLY A 1 92 ? -12.681 -4.798 -6.027 1.00 90.25 92 GLY A O 1
ATOM 707 N N . ALA A 1 93 ? -11.983 -4.661 -3.901 1.00 90.00 93 ALA A N 1
ATOM 708 C CA . ALA A 1 93 ? -12.456 -5.969 -3.477 1.00 90.00 93 ALA A CA 1
ATOM 709 C C . ALA A 1 93 ? -13.833 -5.871 -2.803 1.00 90.00 93 ALA A C 1
ATOM 711 O O . ALA A 1 93 ? -14.133 -4.921 -2.078 1.00 90.00 93 ALA A O 1
ATOM 712 N N . GLY A 1 94 ? -14.675 -6.887 -3.008 1.00 87.25 94 GLY A N 1
ATOM 713 C CA . GLY A 1 94 ? -15.943 -7.006 -2.284 1.00 87.25 94 GLY A CA 1
ATOM 714 C C . GLY A 1 94 ? -15.709 -7.251 -0.791 1.00 87.25 94 GLY A C 1
ATOM 715 O O . GLY A 1 94 ? -14.735 -7.898 -0.424 1.00 87.25 94 GLY A O 1
ATOM 716 N N . CYS A 1 95 ? -16.614 -6.783 0.075 1.00 80.62 95 CYS A N 1
ATOM 717 C CA . CYS A 1 95 ? -16.503 -6.895 1.540 1.00 80.62 95 CYS A CA 1
ATOM 718 C C . CYS A 1 95 ? -16.411 -8.338 2.079 1.00 80.62 95 CYS A C 1
ATOM 720 O O . CYS A 1 95 ? -15.988 -8.537 3.218 1.00 80.62 95 CYS A O 1
ATOM 722 N N . GLU A 1 96 ? -16.775 -9.328 1.262 1.00 87.50 96 GLU A N 1
ATOM 723 C CA . GLU A 1 96 ? -16.676 -10.761 1.563 1.00 87.50 96 GLU A CA 1
ATOM 724 C C . GLU A 1 96 ? -15.393 -11.417 1.030 1.00 87.50 96 GLU A C 1
ATOM 726 O O . GLU A 1 96 ? -15.219 -12.628 1.160 1.00 87.50 96 GLU A O 1
ATOM 731 N N . ALA A 1 97 ? -14.487 -10.647 0.417 1.00 89.50 97 ALA A N 1
ATOM 732 C CA . ALA A 1 97 ? -13.215 -11.181 -0.046 1.00 89.50 97 ALA A CA 1
ATOM 733 C C . ALA A 1 97 ? -12.435 -11.814 1.126 1.00 89.50 97 ALA A C 1
ATOM 735 O O . ALA A 1 97 ? -12.416 -11.253 2.225 1.00 89.50 97 ALA A O 1
ATOM 736 N N . PRO A 1 98 ? -11.766 -12.962 0.918 1.00 92.38 98 PRO A N 1
ATOM 737 C CA . PRO A 1 98 ? -10.931 -13.562 1.952 1.00 92.38 98 PRO A CA 1
ATOM 738 C C . PRO A 1 98 ? -9.817 -12.606 2.392 1.00 92.38 98 PRO A C 1
ATOM 740 O O . PRO A 1 98 ? -9.163 -11.997 1.541 1.00 92.38 98 PRO A O 1
ATOM 743 N N . GLU A 1 99 ? -9.525 -12.523 3.696 1.00 90.56 99 GLU A N 1
ATOM 744 C CA . GLU A 1 99 ? -8.501 -11.602 4.214 1.00 90.56 99 GLU A CA 1
ATOM 745 C C . GLU A 1 99 ? -7.132 -11.806 3.554 1.00 90.56 99 GLU A C 1
ATOM 747 O O . GLU A 1 99 ? -6.450 -10.826 3.247 1.00 90.56 99 GLU A O 1
ATOM 752 N N . PHE A 1 100 ? -6.755 -13.061 3.278 1.00 91.62 100 PHE A N 1
ATOM 753 C CA . PHE A 1 100 ? -5.470 -13.370 2.648 1.00 91.62 100 PHE A CA 1
ATOM 754 C C . PHE A 1 100 ? -5.338 -12.734 1.254 1.00 91.62 100 PHE A C 1
ATOM 756 O O . PHE A 1 100 ? -4.242 -12.353 0.850 1.00 91.62 100 PHE A O 1
ATOM 763 N N . SER A 1 101 ? -6.448 -12.591 0.517 1.00 90.12 101 SER A N 1
ATOM 764 C CA . SER A 1 101 ? -6.446 -11.988 -0.819 1.00 90.12 101 SER A CA 1
ATOM 765 C C . SER A 1 101 ? -6.089 -10.507 -0.752 1.00 90.12 101 SER A C 1
ATOM 767 O O . SER A 1 101 ? -5.449 -9.984 -1.660 1.00 90.12 101 SER A O 1
ATOM 769 N N . ILE A 1 102 ? -6.492 -9.831 0.324 1.00 93.56 102 ILE A N 1
ATOM 770 C CA . ILE A 1 102 ? -6.193 -8.417 0.548 1.00 93.56 102 ILE A CA 1
ATOM 771 C C . ILE A 1 102 ? -4.738 -8.245 0.956 1.00 93.56 102 ILE A C 1
ATOM 773 O O . ILE A 1 102 ? -4.048 -7.398 0.397 1.00 93.56 102 ILE A O 1
ATOM 777 N N . THR A 1 103 ? -4.244 -9.070 1.881 1.00 92.81 103 THR A N 1
ATOM 778 C CA . THR A 1 103 ? -2.838 -9.009 2.300 1.00 92.81 103 THR A CA 1
ATOM 779 C C . THR A 1 103 ? -1.895 -9.330 1.146 1.00 92.81 103 THR A C 1
ATOM 781 O O . THR A 1 103 ? -0.908 -8.629 0.951 1.00 92.81 103 THR A O 1
ATOM 784 N N . GLU A 1 104 ? -2.223 -10.341 0.339 1.00 93.94 104 GLU A N 1
ATOM 785 C CA . GLU A 1 104 ? -1.435 -10.694 -0.841 1.00 93.94 104 GLU A CA 1
ATOM 786 C C . GLU A 1 104 ? -1.535 -9.611 -1.923 1.00 93.94 104 GLU A C 1
ATOM 788 O O . GLU A 1 104 ? -0.539 -9.257 -2.552 1.00 93.94 104 GLU A O 1
ATOM 793 N N . GLY A 1 105 ? -2.715 -9.013 -2.106 1.00 92.94 105 GLY A N 1
ATOM 794 C CA . GLY A 1 105 ? -2.897 -7.856 -2.979 1.00 92.94 105 GLY A CA 1
ATOM 795 C C . GLY A 1 105 ? -2.007 -6.674 -2.580 1.00 92.94 105 GLY A C 1
ATOM 796 O O . GLY A 1 105 ? -1.329 -6.105 -3.432 1.00 92.94 105 GLY A O 1
ATOM 797 N N . LEU A 1 106 ? -1.941 -6.345 -1.287 1.00 94.25 106 LEU A N 1
ATOM 798 C CA . LEU A 1 106 ? -1.070 -5.286 -0.763 1.00 94.25 106 LEU A CA 1
ATOM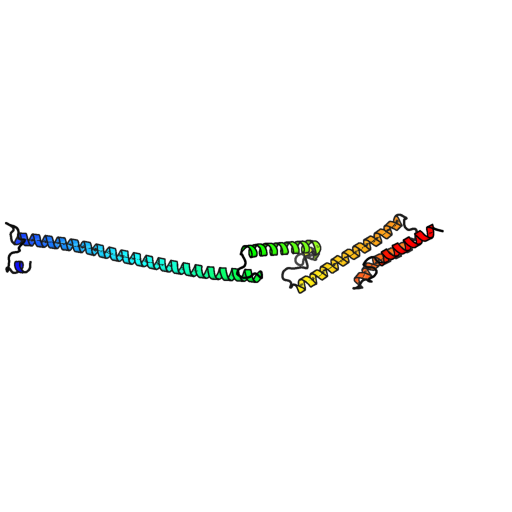 799 C C . LEU A 1 106 ? 0.418 -5.606 -0.968 1.00 94.25 106 LEU A C 1
ATOM 801 O O . LEU A 1 106 ? 1.177 -4.734 -1.395 1.00 94.25 106 LEU A O 1
ATOM 805 N N . SER A 1 107 ? 0.836 -6.853 -0.729 1.00 95.25 107 SER A N 1
ATOM 806 C CA . SER A 1 107 ? 2.204 -7.307 -1.018 1.00 95.25 107 SER A CA 1
ATOM 807 C C . SER A 1 107 ? 2.554 -7.150 -2.499 1.00 95.25 107 SER A C 1
ATOM 809 O O . SER A 1 107 ? 3.641 -6.679 -2.836 1.00 95.25 107 SER A O 1
ATOM 811 N N . ASN A 1 108 ? 1.621 -7.488 -3.392 1.00 94.25 108 ASN A N 1
ATOM 812 C CA . ASN A 1 108 ? 1.810 -7.336 -4.832 1.00 94.25 108 ASN A CA 1
ATOM 813 C C . ASN A 1 108 ? 1.871 -5.868 -5.267 1.00 94.25 108 ASN A C 1
ATOM 815 O O . ASN A 1 108 ? 2.728 -5.534 -6.084 1.00 94.25 108 ASN A O 1
ATOM 819 N N . LEU A 1 109 ? 1.033 -4.990 -4.704 1.00 93.00 109 LEU A N 1
ATOM 820 C CA . LEU A 1 109 ? 1.102 -3.545 -4.955 1.00 93.00 109 LEU A CA 1
ATOM 821 C C . LEU A 1 109 ? 2.445 -2.964 -4.517 1.00 93.00 109 LEU A C 1
ATOM 823 O O . LEU A 1 109 ? 3.059 -2.217 -5.274 1.00 93.00 109 LEU A O 1
ATOM 827 N N . ARG A 1 110 ? 2.935 -3.356 -3.336 1.00 94.44 110 ARG A N 1
ATOM 828 C CA . ARG A 1 110 ? 4.261 -2.950 -2.862 1.00 94.44 110 ARG A CA 1
ATOM 829 C C . ARG A 1 110 ? 5.361 -3.425 -3.807 1.00 94.44 110 ARG A C 1
ATOM 831 O O . ARG A 1 110 ? 6.192 -2.629 -4.216 1.00 94.44 110 ARG A O 1
ATOM 838 N N . ARG A 1 111 ? 5.333 -4.696 -4.218 1.00 96.12 111 ARG A N 1
ATOM 839 C CA . ARG A 1 111 ? 6.319 -5.226 -5.170 1.00 96.12 111 ARG A CA 1
ATOM 840 C C . ARG A 1 111 ? 6.269 -4.499 -6.514 1.00 96.12 111 ARG A C 1
ATOM 842 O O . ARG A 1 111 ? 7.317 -4.239 -7.097 1.00 96.12 111 ARG A O 1
ATOM 849 N N . PHE A 1 112 ? 5.073 -4.191 -7.016 1.00 94.00 112 PHE A N 1
ATOM 850 C CA . PHE A 1 112 ? 4.903 -3.435 -8.257 1.00 94.00 112 PHE A CA 1
ATOM 851 C C . PHE A 1 112 ? 5.506 -2.032 -8.135 1.00 94.00 112 PHE A C 1
ATOM 853 O O . PHE A 1 112 ? 6.291 -1.638 -8.991 1.00 94.00 112 PHE A O 1
ATOM 860 N N . ALA A 1 113 ? 5.203 -1.332 -7.041 1.00 91.69 113 ALA A N 1
ATOM 861 C CA . ALA A 1 113 ? 5.767 -0.029 -6.716 1.00 91.69 113 ALA A CA 1
ATOM 862 C C . ALA A 1 113 ? 7.303 -0.056 -6.642 1.00 91.69 113 ALA A C 1
ATOM 864 O O . ALA A 1 113 ? 7.957 0.740 -7.308 1.00 91.69 113 ALA A O 1
ATOM 865 N N . ASP A 1 114 ? 7.876 -1.011 -5.906 1.00 92.50 114 ASP A N 1
ATOM 866 C CA . ASP A 1 114 ? 9.329 -1.163 -5.769 1.00 92.50 114 ASP A CA 1
ATOM 867 C C . ASP A 1 114 ? 9.997 -1.469 -7.124 1.00 92.50 114 ASP A C 1
ATOM 869 O O . ASP A 1 114 ? 11.063 -0.941 -7.436 1.00 92.50 114 ASP A O 1
ATOM 873 N N . THR A 1 115 ? 9.357 -2.300 -7.955 1.00 94.00 115 THR A N 1
ATOM 874 C CA . THR A 1 115 ? 9.866 -2.652 -9.293 1.00 94.00 115 THR A CA 1
ATOM 875 C C . THR A 1 115 ? 9.838 -1.450 -10.229 1.00 94.00 115 THR A C 1
ATOM 877 O O . THR A 1 115 ? 10.816 -1.197 -10.929 1.00 94.00 115 THR A O 1
ATOM 880 N N . LEU A 1 116 ? 8.731 -0.703 -10.242 1.00 91.31 116 LEU A N 1
ATOM 881 C CA . LEU A 1 116 ? 8.606 0.498 -11.057 1.00 91.31 116 LEU A CA 1
ATOM 882 C C . LEU A 1 116 ? 9.638 1.540 -10.626 1.00 91.31 116 LEU A C 1
ATOM 884 O O . LEU A 1 116 ? 10.360 2.048 -11.473 1.00 91.31 116 LEU A O 1
ATOM 888 N N . HIS A 1 117 ? 9.792 1.758 -9.320 1.00 88.62 117 HIS A N 1
ATOM 889 C CA . HIS A 1 117 ? 10.788 2.679 -8.786 1.00 88.62 117 HIS A CA 1
ATOM 890 C C . HIS A 1 117 ? 12.228 2.278 -9.145 1.00 88.62 117 HIS A C 1
ATOM 892 O O . HIS A 1 117 ? 13.057 3.133 -9.449 1.00 88.62 117 HIS A O 1
ATOM 898 N N . ALA A 1 118 ? 12.539 0.978 -9.159 1.00 91.25 118 ALA A N 1
ATOM 899 C CA . ALA A 1 118 ? 13.845 0.497 -9.600 1.00 91.25 118 ALA A CA 1
ATOM 900 C C . ALA A 1 118 ? 14.105 0.808 -11.084 1.00 91.25 118 ALA A C 1
ATOM 902 O O . ALA A 1 118 ? 15.178 1.308 -11.412 1.00 91.25 118 ALA A O 1
ATOM 903 N N . ILE A 1 119 ? 13.118 0.570 -11.957 1.00 90.94 119 ILE A N 1
ATOM 904 C CA . ILE A 1 119 ? 13.195 0.913 -13.388 1.00 90.94 119 ILE A CA 1
ATOM 905 C C . ILE A 1 119 ? 13.344 2.427 -13.559 1.00 90.94 119 ILE A C 1
ATOM 907 O O . ILE A 1 119 ? 14.198 2.885 -14.311 1.00 90.94 119 ILE A O 1
ATOM 911 N N . GLU A 1 120 ? 12.534 3.209 -12.849 1.00 90.88 120 GLU A N 1
ATOM 912 C CA . GLU A 1 120 ? 12.594 4.668 -12.887 1.00 90.88 120 GLU A CA 1
ATOM 913 C C . GLU A 1 120 ? 13.988 5.178 -12.545 1.00 90.88 120 GLU A C 1
ATOM 915 O O . GLU A 1 120 ? 14.566 5.968 -13.291 1.00 90.88 120 GLU A O 1
ATOM 920 N N . ARG A 1 121 ? 14.551 4.657 -11.453 1.00 87.31 121 ARG A N 1
ATOM 921 C CA . ARG A 1 121 ? 15.871 5.052 -10.986 1.00 87.31 121 ARG A CA 1
ATOM 922 C C . ARG A 1 121 ? 16.985 4.648 -11.949 1.00 87.31 121 ARG A C 1
ATOM 924 O O . ARG A 1 121 ? 17.951 5.380 -12.107 1.00 87.31 121 ARG A O 1
ATOM 931 N N . GLU A 1 122 ? 16.886 3.471 -12.555 1.00 90.00 122 GLU A N 1
ATOM 932 C CA . GLU A 1 122 ? 17.942 2.946 -13.425 1.00 90.00 122 GLU A CA 1
ATOM 933 C C . GLU A 1 122 ? 17.956 3.611 -14.806 1.00 90.00 122 GLU A C 1
ATOM 935 O O . GLU A 1 122 ? 19.026 3.825 -15.369 1.00 90.00 122 GLU A O 1
ATOM 940 N N . PHE A 1 123 ? 16.786 3.957 -15.351 1.00 89.31 123 PHE A N 1
ATOM 941 C CA . PHE A 1 123 ? 16.676 4.434 -16.733 1.00 89.31 123 PHE A CA 1
ATOM 942 C C . PHE A 1 123 ? 16.374 5.928 -16.873 1.00 89.31 123 PHE A C 1
ATOM 944 O O . PHE A 1 123 ? 16.604 6.475 -17.953 1.00 89.31 123 PHE A O 1
ATOM 951 N N . PHE A 1 124 ? 15.841 6.589 -15.839 1.00 90.81 124 PHE A N 1
ATOM 952 C CA . PHE A 1 124 ? 15.355 7.972 -15.950 1.00 90.81 124 PHE A CA 1
ATOM 953 C C . PHE A 1 124 ? 15.915 8.944 -14.906 1.00 90.81 124 PHE A C 1
ATOM 955 O O . PHE A 1 124 ? 15.636 10.140 -15.014 1.00 90.81 124 PHE A O 1
ATOM 962 N N . THR A 1 125 ? 16.711 8.482 -13.938 1.00 88.69 125 THR A N 1
ATOM 963 C CA . THR A 1 125 ? 17.431 9.371 -13.014 1.00 88.69 125 THR A CA 1
ATOM 964 C C . THR A 1 125 ? 18.469 10.207 -13.751 1.00 88.69 125 THR A C 1
ATOM 966 O O . THR A 1 125 ? 19.178 9.718 -14.632 1.00 88.69 125 THR A O 1
ATOM 969 N N . LYS A 1 126 ? 18.564 11.482 -13.370 1.00 83.44 126 LYS A N 1
ATOM 970 C CA . LYS A 1 126 ? 19.513 12.446 -13.922 1.00 83.44 126 LYS A CA 1
ATOM 971 C C . LYS A 1 126 ? 20.221 13.197 -12.808 1.00 83.44 126 LYS A C 1
ATOM 973 O O . LYS A 1 126 ? 19.623 13.475 -11.774 1.00 83.44 126 LYS A O 1
ATOM 978 N N . GLU A 1 127 ? 21.459 13.594 -13.068 1.00 84.44 127 GLU A N 1
ATOM 979 C CA . GLU A 1 127 ? 22.158 14.571 -12.238 1.00 84.44 127 GLU A CA 1
ATOM 980 C C . GLU A 1 127 ? 21.584 15.966 -12.514 1.00 84.44 127 GLU A C 1
ATOM 982 O O . GLU A 1 127 ? 21.643 16.475 -13.638 1.00 84.44 127 GLU A O 1
ATOM 987 N N . VAL A 1 128 ? 21.016 16.582 -11.485 1.00 81.50 128 VAL A N 1
ATOM 988 C CA . VAL A 1 128 ? 20.523 17.960 -11.500 1.00 81.50 128 VAL A CA 1
ATOM 989 C C . VAL A 1 128 ? 21.295 18.790 -10.472 1.00 81.50 128 VAL A C 1
ATOM 991 O O . VAL A 1 128 ? 21.796 18.234 -9.498 1.00 81.50 128 VAL A O 1
ATOM 994 N N . PRO A 1 129 ? 21.462 20.109 -10.670 1.00 82.06 129 PRO A N 1
ATOM 995 C CA . PRO A 1 129 ? 22.128 20.958 -9.686 1.00 82.06 129 PRO A CA 1
ATOM 996 C C . PRO A 1 129 ? 21.394 20.924 -8.344 1.00 82.06 129 PRO A C 1
ATOM 998 O O . PRO A 1 129 ? 20.177 21.081 -8.312 1.00 82.06 129 PRO A O 1
ATOM 1001 N N . ASP A 1 130 ? 22.137 20.758 -7.255 1.00 82.75 130 ASP A N 1
ATOM 1002 C CA . ASP A 1 130 ? 21.581 20.807 -5.907 1.00 82.75 130 ASP A CA 1
ATOM 1003 C C . ASP A 1 130 ? 21.189 22.258 -5.567 1.00 82.75 130 ASP A C 1
ATOM 1005 O O . ASP A 1 130 ? 22.013 23.182 -5.619 1.00 82.75 130 ASP A O 1
ATOM 1009 N N . GLU A 1 131 ? 19.907 22.477 -5.259 1.00 79.31 131 GLU A N 1
ATOM 1010 C CA . GLU A 1 131 ? 19.393 23.801 -4.894 1.00 79.31 131 GLU A CA 1
ATOM 1011 C C . GLU A 1 131 ? 19.866 24.260 -3.505 1.00 79.31 131 GLU A C 1
ATOM 1013 O O . GLU A 1 131 ? 19.972 25.467 -3.255 1.00 79.31 131 GLU A O 1
ATOM 1018 N N . GLU A 1 132 ? 20.187 23.326 -2.609 1.00 81.00 132 GLU A N 1
ATOM 1019 C CA . GLU A 1 132 ? 20.638 23.599 -1.244 1.00 81.00 132 GLU A CA 1
ATOM 1020 C C . GLU A 1 132 ? 22.166 23.773 -1.174 1.00 81.00 132 GLU A C 1
ATOM 1022 O O . GLU A 1 132 ? 22.661 24.636 -0.436 1.00 81.00 132 GLU A O 1
ATOM 1027 N N . CYS A 1 133 ? 22.920 23.037 -1.998 1.00 77.25 133 CYS A N 1
ATOM 1028 C CA . CYS A 1 133 ? 24.385 23.056 -2.024 1.00 77.25 133 CYS A CA 1
ATOM 1029 C C . CYS A 1 133 ? 24.956 23.578 -3.354 1.00 77.25 133 CYS A C 1
ATOM 1031 O O . CYS A 1 133 ? 25.112 22.863 -4.343 1.00 77.25 133 CYS A O 1
ATOM 1033 N N . LYS A 1 134 ? 25.379 24.851 -3.369 1.00 75.69 134 LYS A N 1
ATOM 1034 C CA . LYS A 1 134 ? 25.981 25.471 -4.563 1.00 75.69 134 LYS A CA 1
ATOM 1035 C C . LYS A 1 134 ? 27.223 24.721 -5.053 1.00 75.69 134 LYS A C 1
ATOM 1037 O O . LYS A 1 134 ? 28.273 24.776 -4.418 1.00 75.69 134 LYS A O 1
ATOM 1042 N N . GLY A 1 135 ? 27.126 24.183 -6.266 1.00 78.69 135 GLY A N 1
ATOM 1043 C CA . GLY A 1 135 ? 28.218 23.489 -6.952 1.00 78.69 135 GLY A CA 1
ATOM 1044 C C . GLY A 1 135 ? 28.174 21.971 -6.799 1.00 78.69 135 GLY A C 1
ATOM 1045 O O . GLY A 1 135 ? 29.033 21.302 -7.367 1.00 78.69 135 GLY A O 1
ATOM 1046 N N . GLU A 1 136 ? 27.186 21.445 -6.077 1.00 83.31 136 GLU A N 1
ATOM 1047 C CA . GLU A 1 136 ? 26.901 20.016 -5.987 1.00 83.31 136 GLU A CA 1
ATOM 1048 C C . GLU A 1 136 ? 25.744 19.651 -6.929 1.00 83.31 136 GLU A C 1
ATOM 1050 O O . GLU A 1 136 ? 24.997 20.515 -7.401 1.00 83.31 136 GLU A O 1
ATOM 1055 N N . THR A 1 137 ? 25.639 18.369 -7.260 1.00 83.75 137 THR A N 1
ATOM 1056 C CA . THR A 1 137 ? 24.558 17.809 -8.073 1.00 83.75 137 THR A CA 1
ATOM 1057 C C . THR A 1 137 ? 23.916 16.662 -7.317 1.00 83.75 137 THR A C 1
ATOM 1059 O O . THR A 1 137 ? 24.612 15.869 -6.683 1.00 83.75 137 THR A O 1
ATOM 1062 N N . VAL A 1 138 ? 22.599 16.555 -7.423 1.00 84.69 138 VAL A N 1
ATOM 1063 C CA . VAL A 1 138 ? 21.799 15.476 -6.855 1.00 84.69 138 VAL A CA 1
ATOM 1064 C C . VAL A 1 138 ? 21.193 14.639 -7.977 1.00 84.69 138 VAL A C 1
ATOM 1066 O O . VAL A 1 138 ? 20.902 15.131 -9.064 1.00 84.69 138 VAL A O 1
ATOM 1069 N N . GLU A 1 139 ? 21.043 13.345 -7.726 1.00 84.38 139 GLU A N 1
ATOM 1070 C CA . GLU A 1 139 ? 20.352 12.430 -8.625 1.00 84.38 139 GLU A CA 1
ATOM 1071 C C . GLU A 1 139 ? 18.840 12.503 -8.398 1.00 84.38 139 GLU A C 1
ATOM 1073 O O . GLU A 1 139 ? 18.341 12.105 -7.344 1.00 84.38 139 GLU A O 1
ATOM 1078 N N . GLU A 1 140 ? 18.102 12.962 -9.406 1.00 84.50 140 GLU A N 1
ATOM 1079 C CA . GLU A 1 140 ? 16.645 13.042 -9.358 1.00 84.50 140 GLU A CA 1
ATOM 1080 C C . GLU A 1 140 ? 15.990 12.331 -10.541 1.00 84.50 140 GLU A C 1
ATOM 1082 O O . GLU A 1 140 ? 16.425 12.429 -11.692 1.00 84.50 140 GLU A O 1
ATOM 1087 N N . CYS A 1 141 ? 14.900 11.619 -10.251 1.00 87.38 141 CYS A N 1
ATOM 1088 C CA . CYS A 1 141 ? 14.023 11.050 -11.263 1.00 87.38 141 CYS A CA 1
ATOM 1089 C C . CYS A 1 141 ? 12.836 12.002 -11.495 1.00 87.38 141 CYS A C 1
ATOM 1091 O O . CYS A 1 141 ? 12.110 12.295 -10.542 1.00 87.38 141 CYS A O 1
ATOM 1093 N N . PRO A 1 142 ? 12.573 12.441 -12.742 1.00 86.31 142 PRO A N 1
ATOM 1094 C CA . PRO A 1 142 ? 11.409 13.275 -13.059 1.00 86.31 142 PRO A CA 1
ATOM 1095 C C . PRO A 1 142 ? 10.062 12.587 -12.785 1.00 86.31 142 PRO A C 1
ATOM 1097 O O . PRO A 1 142 ? 9.035 13.250 -12.648 1.00 86.31 142 PRO A O 1
ATOM 1100 N N . LEU A 1 143 ? 10.057 11.252 -12.737 1.00 89.62 143 LEU A N 1
ATOM 1101 C CA . LEU A 1 143 ? 8.882 10.445 -12.432 1.00 89.62 143 LEU A CA 1
ATOM 1102 C C . LEU A 1 143 ? 8.761 10.319 -10.917 1.00 89.62 143 LEU A C 1
ATOM 1104 O O . LEU A 1 143 ? 9.547 9.626 -10.272 1.00 89.62 143 LEU A O 1
ATOM 1108 N N . ALA A 1 144 ? 7.775 11.017 -10.359 1.00 82.50 144 ALA A N 1
ATOM 1109 C CA . ALA A 1 144 ? 7.589 11.122 -8.923 1.00 82.50 144 ALA A CA 1
ATOM 1110 C C . ALA A 1 144 ? 6.235 10.574 -8.464 1.00 82.50 144 ALA A C 1
ATOM 1112 O O . ALA A 1 144 ? 5.227 10.573 -9.178 1.00 82.50 144 ALA A O 1
ATOM 1113 N N . TRP A 1 145 ? 6.208 10.150 -7.204 1.00 80.06 145 TRP A N 1
ATOM 1114 C CA . TRP A 1 145 ? 4.984 9.752 -6.523 1.00 80.06 145 TRP A CA 1
ATOM 1115 C C . TRP A 1 145 ? 4.040 10.945 -6.336 1.00 80.06 145 TRP A C 1
ATOM 1117 O O . TRP A 1 145 ? 4.469 12.052 -6.021 1.00 80.06 145 TRP A O 1
ATOM 1127 N N . GLY A 1 146 ? 2.735 10.707 -6.490 1.00 83.25 146 GLY A N 1
ATOM 1128 C CA . GLY A 1 146 ? 1.692 11.727 -6.319 1.00 83.25 146 GLY A CA 1
ATOM 1129 C C . GLY A 1 146 ? 1.237 12.419 -7.609 1.00 83.25 146 GLY A C 1
ATOM 1130 O O . GLY A 1 146 ? 0.269 13.178 -7.569 1.00 83.25 146 GLY A O 1
ATOM 1131 N N . MET A 1 147 ? 1.869 12.133 -8.751 1.00 89.81 147 MET A N 1
ATOM 1132 C CA . MET A 1 147 ? 1.384 12.564 -10.066 1.00 89.81 147 MET A CA 1
ATOM 1133 C C . MET A 1 147 ? 0.063 11.866 -10.426 1.00 89.81 147 MET A C 1
ATOM 1135 O O . MET A 1 147 ? -0.154 10.703 -10.073 1.00 89.81 147 MET A O 1
ATOM 1139 N N . SER A 1 148 ? -0.814 12.546 -11.177 1.00 94.06 148 SER A N 1
ATOM 1140 C CA . SER A 1 148 ? -1.936 11.859 -11.832 1.00 94.06 148 SER A CA 1
ATOM 1141 C C . SER A 1 148 ? -1.416 10.876 -12.886 1.00 94.06 148 SER A C 1
ATOM 1143 O O . SER A 1 148 ? -0.291 11.009 -13.372 1.00 94.06 148 SER A O 1
ATOM 1145 N N . VAL A 1 149 ? -2.243 9.908 -13.291 1.00 92.69 149 VAL A N 1
ATOM 1146 C CA . VAL A 1 149 ? -1.871 8.949 -14.345 1.00 92.69 149 VAL A CA 1
ATOM 1147 C C . VAL A 1 149 ? -1.494 9.680 -15.638 1.00 92.69 149 VAL A C 1
ATOM 1149 O O . VAL A 1 149 ? -0.503 9.347 -16.280 1.00 92.69 149 VAL A O 1
ATOM 1152 N N . GLU A 1 150 ? -2.246 10.713 -16.010 1.00 95.25 150 GLU A N 1
ATOM 1153 C CA . GLU A 1 150 ? -2.005 11.509 -17.214 1.00 95.25 150 GLU A CA 1
ATOM 1154 C C . GLU A 1 150 ? -0.680 12.267 -17.140 1.00 95.25 150 GLU A C 1
ATOM 1156 O O . GLU A 1 150 ? 0.068 12.279 -18.118 1.00 95.25 150 GLU A O 1
ATOM 1161 N N . GLN A 1 151 ? -0.385 12.872 -15.985 1.00 94.81 151 GLN A N 1
ATOM 1162 C CA . GLN A 1 151 ? 0.866 13.592 -15.749 1.00 94.81 151 GLN A CA 1
ATOM 1163 C C . GLN A 1 151 ? 2.062 12.642 -15.783 1.00 94.81 151 GLN A C 1
ATOM 1165 O O . GLN A 1 151 ? 3.024 12.897 -16.503 1.00 94.81 151 GLN A O 1
ATOM 1170 N N . TYR A 1 152 ? 1.969 11.521 -15.066 1.00 93.94 152 TYR A N 1
ATOM 1171 C CA . TYR A 1 152 ? 3.015 10.506 -15.028 1.00 93.94 152 TYR A CA 1
ATOM 1172 C C . TYR A 1 152 ? 3.319 9.981 -16.436 1.00 93.94 152 TYR A C 1
ATOM 1174 O O . TYR A 1 152 ? 4.468 9.933 -16.863 1.00 93.94 152 TYR A O 1
ATOM 1182 N N . VAL A 1 153 ? 2.283 9.644 -17.210 1.00 94.19 153 VAL A N 1
ATOM 1183 C CA . VAL A 1 153 ? 2.452 9.151 -18.582 1.00 94.19 153 VAL A CA 1
ATOM 1184 C C . VAL A 1 153 ? 3.025 10.232 -19.507 1.00 94.19 153 VAL A C 1
ATOM 1186 O O . VAL A 1 153 ? 3.788 9.907 -20.419 1.00 94.19 153 VAL A O 1
ATOM 1189 N N . ALA A 1 154 ? 2.672 11.505 -19.317 1.00 93.12 154 ALA A N 1
ATOM 1190 C CA . ALA A 1 154 ? 3.237 12.602 -20.098 1.00 93.12 154 ALA A CA 1
ATOM 1191 C C . ALA A 1 154 ? 4.745 12.768 -19.843 1.00 93.12 154 ALA A C 1
ATOM 1193 O O . ALA A 1 154 ? 5.512 12.790 -20.808 1.00 93.12 154 ALA A O 1
ATOM 1194 N N . GLU A 1 155 ? 5.173 12.791 -18.578 1.00 92.56 155 GLU A N 1
ATOM 1195 C CA . GLU A 1 155 ? 6.599 12.854 -18.226 1.00 92.56 155 GLU A CA 1
ATOM 1196 C C . GLU A 1 155 ? 7.347 11.594 -18.672 1.00 92.56 155 GLU A C 1
ATOM 1198 O O . GLU A 1 155 ? 8.413 11.686 -19.275 1.00 92.56 155 GLU A O 1
ATOM 1203 N N . PHE A 1 156 ? 6.750 10.409 -18.516 1.00 92.88 156 PHE A N 1
ATOM 1204 C CA . PHE A 1 156 ? 7.357 9.159 -18.978 1.00 92.88 156 PHE A CA 1
ATOM 1205 C C . PHE A 1 156 ? 7.611 9.170 -20.492 1.00 92.88 156 PHE A C 1
ATOM 1207 O O . PHE A 1 156 ? 8.666 8.735 -20.955 1.00 92.88 156 PHE A O 1
ATOM 1214 N N . ARG A 1 157 ? 6.683 9.717 -21.293 1.00 93.06 157 ARG A N 1
ATOM 1215 C CA . ARG A 1 157 ? 6.895 9.889 -22.743 1.00 93.06 157 ARG A CA 1
ATOM 1216 C C . ARG A 1 157 ? 8.053 10.831 -23.051 1.00 93.06 157 ARG A C 1
ATOM 1218 O O . ARG A 1 157 ? 8.768 10.576 -24.018 1.00 93.06 157 ARG A O 1
ATOM 1225 N N . LYS A 1 158 ? 8.231 11.892 -22.264 1.00 90.94 158 LYS A N 1
ATOM 1226 C CA . LYS A 1 158 ? 9.346 12.830 -22.413 1.00 90.94 158 LYS A CA 1
ATOM 1227 C C . LYS A 1 158 ? 10.677 12.143 -22.104 1.00 90.94 158 LYS A C 1
ATOM 1229 O O . LYS A 1 158 ? 11.561 12.166 -22.953 1.00 90.94 158 LYS A O 1
ATOM 1234 N N . CYS A 1 159 ? 10.772 11.432 -20.980 1.00 90.81 159 CYS A N 1
ATOM 1235 C CA . CYS A 1 159 ? 11.949 10.630 -20.640 1.00 90.81 159 CYS A CA 1
ATOM 1236 C C . CYS A 1 159 ? 12.274 9.599 -21.736 1.00 90.81 159 CYS A C 1
ATOM 1238 O O . CYS A 1 159 ? 13.416 9.478 -22.171 1.00 90.81 159 CYS A O 1
ATOM 1240 N N . LEU A 1 160 ? 11.264 8.895 -22.263 1.00 90.62 160 LEU A N 1
ATOM 1241 C CA . LEU A 1 160 ? 11.461 7.964 -23.378 1.00 90.62 160 LEU A CA 1
ATOM 1242 C C . LEU A 1 160 ? 11.926 8.647 -24.670 1.00 90.62 160 LEU A C 1
ATOM 1244 O O . LEU A 1 160 ? 12.668 8.035 -25.440 1.00 90.62 160 LEU A O 1
ATOM 1248 N N . ALA A 1 161 ? 11.471 9.869 -24.951 1.00 88.00 161 ALA A N 1
ATOM 1249 C CA . ALA A 1 161 ? 11.912 10.620 -26.121 1.00 88.00 161 ALA A CA 1
ATOM 1250 C C . ALA A 1 161 ? 13.403 10.968 -26.019 1.00 88.00 161 ALA A C 1
ATOM 1252 O O . ALA A 1 161 ? 14.134 10.737 -26.977 1.00 88.00 161 ALA A O 1
ATOM 1253 N N . GLU A 1 162 ? 13.860 11.406 -24.846 1.00 88.06 162 GLU A N 1
ATOM 1254 C CA . GLU A 1 162 ? 15.270 11.712 -24.575 1.00 88.06 162 GLU A CA 1
ATOM 1255 C C . GLU A 1 162 ? 16.157 10.460 -24.677 1.00 88.06 162 GLU A C 1
ATOM 1257 O O . GLU A 1 162 ? 17.198 10.488 -25.331 1.00 88.06 162 GLU A O 1
ATOM 1262 N N . VAL A 1 163 ? 15.726 9.323 -24.111 1.00 88.50 163 VAL A N 1
ATOM 1263 C CA . VAL A 1 163 ? 16.453 8.044 -24.246 1.00 88.50 163 VAL A CA 1
ATOM 1264 C C . VAL A 1 163 ? 16.569 7.635 -25.718 1.00 88.50 163 VAL A C 1
ATOM 1266 O O . VAL A 1 163 ? 17.633 7.216 -26.176 1.00 88.50 163 VAL A O 1
ATOM 1269 N N . ARG A 1 164 ? 15.486 7.783 -26.495 1.00 87.50 164 ARG A N 1
ATOM 1270 C CA . ARG A 1 164 ? 15.495 7.499 -27.940 1.00 87.50 164 ARG A CA 1
ATOM 1271 C C . ARG A 1 164 ? 16.412 8.444 -28.705 1.00 87.50 164 ARG A C 1
ATOM 1273 O O . ARG A 1 164 ? 17.081 8.001 -29.635 1.00 87.50 164 ARG A O 1
ATOM 1280 N N . GLU A 1 165 ? 16.428 9.720 -28.345 1.00 87.12 165 GLU A N 1
ATOM 1281 C CA . GLU A 1 165 ? 17.316 10.714 -28.938 1.00 87.12 165 GLU A CA 1
ATOM 1282 C C . GLU A 1 165 ? 18.785 10.370 -28.664 1.00 87.12 165 GLU A C 1
ATOM 1284 O O . GLU A 1 165 ? 19.574 10.292 -29.607 1.00 87.12 165 GLU A O 1
ATOM 1289 N N . SER A 1 166 ? 19.136 10.047 -27.414 1.00 88.38 166 SER A N 1
ATOM 1290 C CA . SER A 1 166 ? 20.489 9.607 -27.048 1.00 88.38 166 SER A CA 1
ATOM 1291 C C . SER A 1 166 ? 20.918 8.378 -27.850 1.00 88.38 166 SER A C 1
ATOM 1293 O O . SER A 1 166 ? 21.967 8.392 -28.495 1.00 88.38 166 SER A O 1
ATOM 1295 N N . ALA A 1 167 ? 20.070 7.347 -27.913 1.00 89.00 167 ALA A N 1
ATOM 1296 C CA . ALA A 1 167 ? 20.364 6.125 -28.659 1.00 89.00 167 ALA A CA 1
ATOM 1297 C C . ALA A 1 167 ? 20.539 6.373 -30.171 1.00 89.00 167 ALA A C 1
ATOM 1299 O O . ALA A 1 167 ? 21.421 5.791 -30.806 1.00 89.00 167 ALA A O 1
ATOM 1300 N N . ARG A 1 168 ? 19.733 7.262 -30.770 1.00 88.62 168 ARG A N 1
ATOM 1301 C CA . ARG A 1 168 ? 19.899 7.673 -32.178 1.00 88.62 168 ARG A CA 1
ATOM 1302 C C . ARG A 1 168 ? 21.225 8.396 -32.389 1.00 88.62 168 ARG A C 1
ATOM 1304 O O . ARG A 1 168 ? 21.947 8.077 -33.333 1.00 88.62 168 ARG A O 1
ATOM 1311 N N . ASN A 1 169 ? 21.569 9.321 -31.496 1.00 90.38 169 ASN A N 1
ATOM 1312 C CA . ASN A 1 169 ? 22.826 10.061 -31.549 1.00 90.38 169 ASN A CA 1
ATOM 1313 C C . ASN A 1 169 ? 24.041 9.129 -31.431 1.00 90.38 169 ASN A C 1
ATOM 1315 O O . ASN A 1 169 ? 25.020 9.303 -32.163 1.00 90.38 169 ASN A O 1
ATOM 1319 N N . GLU A 1 170 ? 23.972 8.119 -30.563 1.00 92.88 170 GLU A N 1
ATOM 1320 C CA . GLU A 1 170 ? 24.978 7.060 -30.446 1.00 92.88 170 GLU A CA 1
ATOM 1321 C C . GLU A 1 170 ? 25.086 6.217 -31.721 1.00 92.88 170 GLU A C 1
ATOM 1323 O O . GLU A 1 170 ? 26.192 6.003 -32.217 1.00 92.88 170 GLU A O 1
ATOM 1328 N N . GLY A 1 171 ? 23.960 5.795 -32.304 1.00 92.12 171 GLY A N 1
ATOM 1329 C CA . GLY A 1 171 ? 23.941 5.048 -33.564 1.00 92.12 171 GLY A CA 1
ATOM 1330 C C . GLY A 1 171 ? 24.563 5.827 -34.729 1.00 92.12 171 GLY A C 1
ATOM 1331 O O . GLY A 1 171 ? 25.380 5.286 -35.476 1.00 92.12 171 GLY A O 1
ATOM 1332 N N . ILE A 1 172 ? 24.252 7.122 -34.843 1.00 92.19 172 ILE A N 1
ATOM 1333 C CA . ILE A 1 172 ? 24.844 8.023 -35.843 1.00 92.19 172 ILE A CA 1
ATOM 1334 C C . ILE A 1 172 ? 26.356 8.163 -35.628 1.00 92.19 172 ILE A C 1
ATOM 1336 O O . ILE A 1 172 ? 27.139 8.025 -36.571 1.00 92.19 172 ILE A O 1
ATOM 1340 N N . ASN A 1 173 ? 26.784 8.387 -34.381 1.00 94.69 173 ASN A N 1
ATOM 1341 C CA . ASN A 1 173 ? 28.202 8.441 -34.018 1.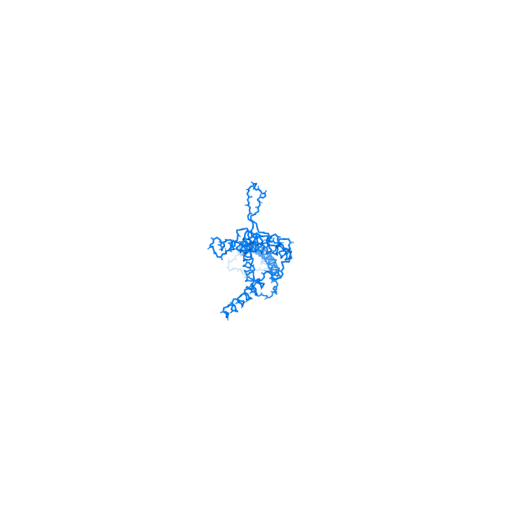00 94.69 173 ASN A CA 1
ATOM 1342 C C . ASN A 1 173 ? 28.934 7.152 -34.384 1.00 94.69 173 ASN A C 1
ATOM 1344 O O . ASN A 1 173 ? 30.049 7.195 -34.909 1.00 94.69 173 ASN A O 1
ATOM 1348 N N . TYR A 1 174 ? 28.309 6.010 -34.103 1.00 96.12 174 TYR A N 1
ATOM 1349 C CA . TYR A 1 174 ? 28.848 4.700 -34.417 1.00 96.12 174 TYR A CA 1
ATOM 1350 C C . TYR A 1 174 ? 29.017 4.531 -35.930 1.00 96.12 174 TYR A C 1
ATOM 1352 O O . TYR A 1 174 ? 30.109 4.186 -36.379 1.00 96.12 174 TYR A O 1
ATOM 1360 N N . ALA A 1 175 ? 27.995 4.844 -36.731 1.00 94.69 175 ALA A N 1
ATOM 1361 C CA . ALA A 1 175 ? 28.059 4.761 -38.190 1.00 94.69 175 ALA A CA 1
ATOM 1362 C C . ALA A 1 175 ? 29.158 5.662 -38.784 1.00 94.69 175 ALA A C 1
ATOM 1364 O O . ALA A 1 175 ? 29.986 5.190 -39.567 1.00 94.69 175 ALA A O 1
ATOM 1365 N N . ALA A 1 176 ? 29.227 6.927 -38.355 1.00 96.19 176 ALA A N 1
ATOM 1366 C CA . ALA A 1 176 ? 30.267 7.865 -38.780 1.00 96.19 176 ALA A CA 1
ATOM 1367 C C . ALA A 1 176 ? 31.673 7.364 -38.404 1.00 96.19 176 ALA A C 1
ATOM 1369 O O . ALA A 1 176 ? 32.599 7.395 -39.216 1.00 96.19 176 ALA A O 1
ATOM 1370 N N . SER A 1 177 ? 31.822 6.824 -37.191 1.00 96.31 177 SER A N 1
ATOM 1371 C CA . SER A 1 177 ? 33.083 6.265 -36.699 1.00 96.31 177 SER A CA 1
ATOM 1372 C C . SER A 1 177 ? 33.503 5.014 -37.477 1.00 96.31 177 SER A C 1
ATOM 1374 O O . SER A 1 177 ? 34.681 4.851 -37.791 1.00 96.31 177 SER A O 1
ATOM 1376 N N . ARG A 1 178 ? 32.556 4.142 -37.849 1.00 97.38 178 ARG A N 1
ATOM 1377 C CA . ARG A 1 178 ? 32.816 2.969 -38.701 1.00 97.38 178 ARG A CA 1
ATOM 1378 C C . ARG A 1 178 ? 33.251 3.372 -40.108 1.00 97.38 178 ARG A C 1
ATOM 1380 O O . ARG A 1 178 ? 34.181 2.757 -40.626 1.00 97.38 178 ARG A O 1
ATOM 1387 N N . LEU A 1 179 ? 32.640 4.405 -40.695 1.00 96.12 179 LEU A N 1
ATOM 1388 C CA . LEU A 1 179 ? 33.049 4.948 -41.994 1.00 96.12 179 LEU A CA 1
ATOM 1389 C C . LEU A 1 179 ? 34.483 5.495 -41.942 1.00 96.12 179 LEU A C 1
ATOM 1391 O O . LEU A 1 179 ? 35.324 5.109 -42.756 1.00 96.12 179 LEU A O 1
ATOM 1395 N N . ALA A 1 180 ? 34.781 6.338 -40.951 1.00 95.19 180 ALA A N 1
ATOM 1396 C CA . ALA A 1 180 ? 36.114 6.906 -40.769 1.00 95.19 180 ALA A CA 1
ATOM 1397 C C . ALA A 1 180 ? 37.176 5.816 -40.535 1.00 95.19 180 ALA A C 1
ATOM 1399 O O . ALA A 1 180 ? 38.263 5.861 -41.112 1.00 95.19 180 ALA A O 1
ATOM 1400 N N . ALA A 1 181 ? 36.854 4.794 -39.735 1.00 96.62 181 ALA A N 1
ATOM 1401 C CA . ALA A 1 181 ? 37.735 3.652 -39.515 1.00 96.62 181 ALA A CA 1
ATOM 1402 C C . ALA A 1 181 ? 37.973 2.847 -40.803 1.00 96.62 181 ALA A C 1
ATOM 1404 O O . ALA A 1 181 ? 39.110 2.475 -41.085 1.00 96.62 181 ALA A O 1
ATOM 1405 N N . ALA A 1 182 ? 36.933 2.601 -41.607 1.00 96.88 182 ALA A N 1
ATOM 1406 C CA . ALA A 1 182 ? 37.063 1.887 -42.876 1.00 96.88 182 ALA A CA 1
ATOM 1407 C C . ALA A 1 182 ? 38.019 2.606 -43.843 1.00 96.88 182 ALA A C 1
ATOM 1409 O O . ALA A 1 182 ? 38.859 1.958 -44.469 1.00 96.88 182 ALA A O 1
ATOM 1410 N N . PHE A 1 183 ? 37.950 3.939 -43.905 1.00 96.69 183 PHE A N 1
ATOM 1411 C CA . PHE A 1 183 ? 38.907 4.751 -44.654 1.00 96.69 183 PHE A CA 1
ATOM 1412 C C . PHE A 1 183 ? 40.333 4.636 -44.099 1.00 96.69 183 PHE A C 1
ATOM 1414 O O . PHE A 1 183 ? 41.249 4.297 -44.844 1.00 96.69 183 PHE A O 1
ATOM 1421 N N . ASN A 1 184 ? 40.523 4.824 -42.789 1.00 95.25 184 ASN A N 1
ATOM 1422 C CA . ASN A 1 184 ? 41.849 4.752 -42.159 1.00 95.25 184 ASN A CA 1
ATOM 1423 C C . ASN A 1 184 ? 42.522 3.375 -42.304 1.00 95.25 184 ASN A C 1
ATOM 1425 O O . ASN A 1 184 ? 43.748 3.284 -42.301 1.00 95.25 184 ASN A O 1
ATOM 1429 N N . HIS A 1 185 ? 41.736 2.305 -42.440 1.00 97.31 185 HIS A N 1
ATOM 1430 C CA . HIS A 1 185 ? 42.232 0.950 -42.686 1.00 97.31 185 HIS A CA 1
ATOM 1431 C C . HIS A 1 185 ? 42.386 0.596 -44.175 1.00 97.31 185 HIS A C 1
ATOM 1433 O O . HIS A 1 185 ? 42.758 -0.533 -44.489 1.00 97.31 185 HIS A O 1
ATOM 1439 N N . GLY A 1 186 ? 42.129 1.534 -45.091 1.00 95.19 186 GLY A N 1
ATOM 1440 C CA . GLY A 1 186 ? 42.332 1.346 -46.530 1.00 95.19 186 GLY A CA 1
ATOM 1441 C C . GLY A 1 186 ? 41.229 0.562 -47.246 1.00 95.19 186 GLY A C 1
ATOM 1442 O O . GLY A 1 186 ? 41.434 0.138 -48.379 1.00 95.19 186 GLY A O 1
ATOM 1443 N N . PHE A 1 187 ? 40.057 0.367 -46.629 1.00 94.81 187 PHE A N 1
ATOM 1444 C CA . PHE A 1 187 ? 38.904 -0.265 -47.292 1.00 94.81 187 PHE A CA 1
ATOM 1445 C C . PHE A 1 187 ? 38.171 0.683 -48.252 1.00 94.81 187 PHE A C 1
ATOM 1447 O O . PHE A 1 187 ? 37.369 0.231 -49.066 1.00 94.81 187 PHE A O 1
ATOM 1454 N N . ILE A 1 188 ? 38.421 1.990 -48.144 1.00 94.56 188 ILE A N 1
ATOM 1455 C CA . ILE A 1 188 ? 37.815 3.029 -48.980 1.00 94.56 188 ILE A CA 1
ATOM 1456 C C . ILE A 1 188 ? 38.939 3.787 -49.683 1.00 94.56 188 ILE A C 1
ATOM 1458 O O . ILE A 1 188 ? 39.678 4.532 -49.044 1.00 94.56 188 ILE A O 1
ATOM 1462 N N . ASP A 1 189 ? 39.041 3.618 -51.000 1.00 93.94 189 ASP A N 1
ATOM 1463 C CA . ASP A 1 189 ? 40.010 4.323 -51.845 1.00 93.94 189 ASP A CA 1
ATOM 1464 C C . ASP A 1 189 ? 39.375 5.591 -52.437 1.00 93.94 189 ASP A C 1
ATOM 1466 O O . ASP A 1 189 ? 38.905 5.623 -53.578 1.00 93.94 189 ASP A O 1
ATOM 1470 N N . LYS A 1 190 ? 39.249 6.621 -51.592 1.00 95.75 190 LYS A N 1
ATOM 1471 C CA . LYS A 1 190 ? 38.670 7.930 -51.931 1.00 95.75 190 LYS A CA 1
ATOM 1472 C C . LYS A 1 190 ? 39.508 9.072 -51.356 1.00 95.75 190 LYS A C 1
ATOM 14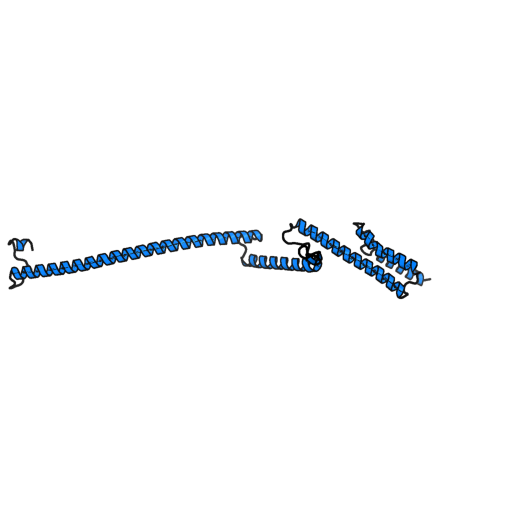74 O O . LYS A 1 190 ? 40.181 8.878 -50.346 1.00 95.75 190 LYS A O 1
ATOM 1479 N N . PRO A 1 191 ? 39.466 10.282 -51.943 1.00 96.06 191 PRO A N 1
ATOM 1480 C CA . PRO A 1 191 ? 40.115 11.445 -51.351 1.00 96.06 191 PRO A CA 1
ATOM 1481 C C . PRO A 1 191 ? 39.584 11.732 -49.942 1.00 96.06 191 PRO A C 1
ATOM 1483 O O . PRO A 1 191 ? 38.383 11.642 -49.692 1.00 96.06 191 PRO A O 1
ATOM 1486 N N . VAL A 1 192 ? 40.467 12.169 -49.038 1.00 94.81 192 VAL A N 1
ATOM 1487 C CA . VAL A 1 192 ? 40.096 12.501 -47.649 1.00 94.81 192 VAL A CA 1
ATOM 1488 C C . VAL A 1 192 ? 38.978 13.547 -47.568 1.00 94.81 192 VAL A C 1
ATOM 1490 O O . VAL A 1 192 ? 38.158 13.490 -46.660 1.00 94.81 192 VAL A O 1
ATOM 1493 N N . ALA A 1 193 ? 38.915 14.470 -48.535 1.00 95.81 193 ALA A N 1
ATOM 1494 C CA . ALA A 1 193 ? 37.859 15.475 -48.620 1.00 95.81 193 ALA A CA 1
ATOM 1495 C C . ALA A 1 193 ? 36.474 14.838 -48.833 1.00 95.81 193 ALA A C 1
ATOM 1497 O O . ALA A 1 193 ? 35.547 15.167 -48.103 1.00 95.81 193 ALA A O 1
ATOM 1498 N N . GLU A 1 194 ? 36.350 13.865 -49.745 1.00 95.44 194 GLU A N 1
ATOM 1499 C CA . GLU A 1 194 ? 35.076 13.172 -49.993 1.00 95.44 194 GLU A CA 1
ATOM 1500 C C . GLU A 1 194 ? 34.628 12.374 -48.760 1.00 95.44 194 GLU A C 1
ATOM 1502 O O . GLU A 1 194 ? 33.465 12.424 -48.368 1.00 95.44 194 GLU A O 1
ATOM 1507 N N . VAL A 1 195 ? 35.554 11.667 -48.102 1.00 95.19 195 VAL A N 1
ATOM 1508 C CA . VAL A 1 195 ? 35.234 10.890 -46.891 1.00 95.19 195 VAL A CA 1
ATOM 1509 C C . VAL A 1 195 ? 34.857 11.805 -45.725 1.00 95.19 195 VAL A C 1
ATOM 1511 O O . VAL A 1 195 ? 33.939 11.484 -44.966 1.00 95.19 195 VAL A O 1
ATOM 1514 N N . LEU A 1 196 ? 35.527 12.953 -45.587 1.00 94.88 196 LEU A N 1
ATOM 1515 C CA . LEU A 1 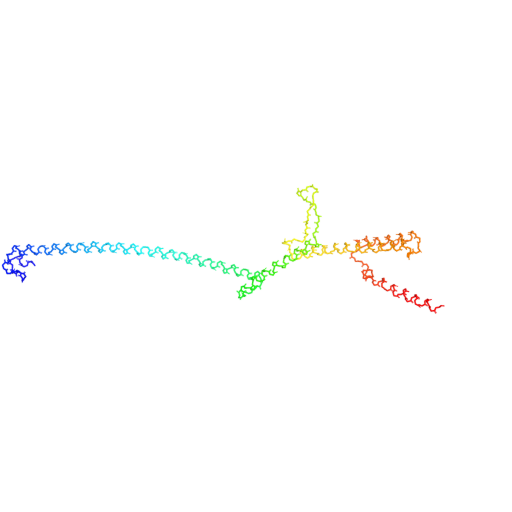196 ? 35.187 13.972 -44.597 1.00 94.88 196 LEU A CA 1
ATOM 1516 C C . LEU A 1 196 ? 33.773 14.509 -44.822 1.00 94.88 196 LEU A C 1
ATOM 1518 O O . LEU A 1 196 ? 33.016 14.611 -43.857 1.00 94.88 196 LEU A O 1
ATOM 1522 N N . ASP A 1 197 ? 33.412 14.816 -46.066 1.00 96.88 197 ASP A N 1
ATOM 1523 C CA . ASP A 1 197 ? 32.088 15.335 -46.406 1.00 96.88 197 ASP A CA 1
ATOM 1524 C C . ASP A 1 197 ? 30.989 14.310 -46.099 1.00 96.88 197 ASP A C 1
ATOM 1526 O O . ASP A 1 197 ? 30.008 14.650 -45.440 1.00 96.88 197 ASP A O 1
ATOM 1530 N N . VAL A 1 198 ? 31.179 13.032 -46.456 1.00 94.88 198 VAL A N 1
ATOM 1531 C CA . VAL A 1 198 ? 30.213 11.965 -46.122 1.00 94.88 198 VAL A CA 1
ATOM 1532 C C . VAL A 1 198 ? 30.136 11.728 -44.610 1.00 94.88 198 VAL A C 1
ATOM 1534 O O . VAL A 1 198 ? 29.049 11.557 -44.063 1.00 94.88 198 VAL A O 1
ATOM 1537 N N . THR A 1 199 ? 31.264 11.758 -43.897 1.00 96.06 199 THR A N 1
ATOM 1538 C CA . THR A 1 199 ? 31.275 11.604 -42.431 1.00 96.06 199 THR A CA 1
ATOM 1539 C C . THR A 1 199 ? 30.544 12.764 -41.750 1.00 96.06 199 THR A C 1
ATOM 1541 O O . THR A 1 199 ? 29.767 12.542 -40.822 1.00 96.06 199 THR A O 1
ATOM 1544 N N . ARG A 1 200 ? 30.746 13.999 -42.228 1.00 96.00 200 ARG A N 1
ATOM 1545 C CA . ARG A 1 200 ? 30.010 15.183 -41.760 1.00 96.00 200 ARG A CA 1
ATOM 1546 C C . ARG A 1 200 ? 28.523 15.082 -42.066 1.00 96.00 200 ARG A C 1
ATOM 1548 O O . ARG A 1 200 ? 27.738 15.372 -41.176 1.00 96.00 200 ARG A O 1
ATOM 1555 N N . MET A 1 201 ? 28.155 14.623 -43.261 1.00 93.81 201 MET A N 1
ATOM 1556 C CA . MET A 1 201 ? 26.762 14.396 -43.655 1.00 93.81 201 MET A CA 1
ATOM 1557 C C . MET A 1 201 ? 26.066 13.376 -42.740 1.00 93.81 201 MET A C 1
ATOM 1559 O O . MET A 1 201 ? 24.917 13.567 -42.363 1.00 93.81 201 MET A O 1
ATOM 1563 N N . ILE A 1 202 ? 26.752 12.302 -42.333 1.00 93.19 202 ILE A N 1
ATOM 1564 C CA . ILE A 1 202 ? 26.193 11.352 -41.358 1.00 93.19 202 ILE A CA 1
ATOM 1565 C C . ILE A 1 202 ? 26.020 12.028 -39.994 1.00 93.19 202 ILE A C 1
ATOM 1567 O O . ILE A 1 202 ? 24.983 11.870 -39.361 1.00 93.19 202 ILE A O 1
ATOM 1571 N N . LEU A 1 203 ? 27.014 12.792 -39.529 1.00 93.62 203 LEU A N 1
ATOM 1572 C CA . LEU A 1 203 ? 26.948 13.465 -38.228 1.00 93.62 203 LEU A CA 1
ATOM 1573 C C . LEU A 1 203 ? 25.907 14.594 -38.177 1.00 93.62 203 LEU A C 1
ATOM 1575 O O . LEU A 1 203 ? 25.311 14.789 -37.117 1.00 93.62 203 LEU A O 1
ATOM 1579 N N . SER A 1 204 ? 25.662 15.303 -39.285 1.00 91.31 204 SER A N 1
ATOM 1580 C CA . SER A 1 204 ? 24.639 16.357 -39.365 1.00 91.31 204 SER A CA 1
AT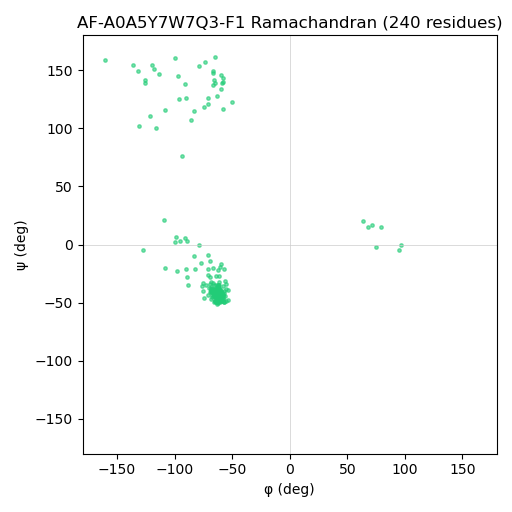OM 1581 C C . SER A 1 204 ? 23.221 15.809 -39.225 1.00 91.31 204 SER A C 1
ATOM 1583 O O . SER A 1 204 ? 22.343 16.536 -38.772 1.00 91.31 204 SER A O 1
ATOM 1585 N N . ALA A 1 205 ? 23.012 14.508 -39.465 1.00 88.38 205 ALA A N 1
ATOM 1586 C CA . ALA A 1 205 ? 21.723 13.856 -39.243 1.00 88.38 205 ALA A CA 1
ATOM 1587 C C . ALA A 1 205 ? 21.209 13.999 -37.796 1.00 88.38 205 ALA A C 1
ATOM 1589 O O . ALA A 1 205 ? 20.013 13.872 -37.555 1.00 88.38 205 ALA A O 1
ATOM 1590 N N . LYS A 1 206 ? 22.081 14.280 -36.816 1.00 89.19 206 LYS A N 1
ATOM 1591 C CA . LYS A 1 206 ? 21.650 14.597 -35.445 1.00 89.19 206 LYS A CA 1
ATOM 1592 C C . LYS A 1 206 ? 20.873 15.908 -35.371 1.00 89.19 206 LYS A C 1
ATOM 1594 O O . LYS A 1 206 ? 19.855 15.975 -34.695 1.00 89.19 206 LYS A O 1
ATOM 1599 N N . GLU A 1 207 ? 21.360 16.938 -36.060 1.00 86.88 207 GLU A N 1
ATOM 1600 C CA . GLU A 1 207 ? 20.701 18.244 -36.129 1.00 86.88 207 GLU A CA 1
ATOM 1601 C C . GLU A 1 207 ? 19.397 18.129 -36.924 1.00 86.88 207 GLU A C 1
ATOM 1603 O O . GLU A 1 207 ? 18.383 18.693 -36.519 1.00 86.88 207 GLU A O 1
ATOM 1608 N N . ASP A 1 208 ? 19.389 17.325 -37.991 1.00 83.31 208 ASP A N 1
ATOM 1609 C CA . ASP A 1 208 ? 18.180 17.043 -38.771 1.00 83.31 208 ASP A CA 1
ATOM 1610 C C . ASP A 1 208 ? 17.106 16.359 -37.906 1.00 83.31 208 ASP A C 1
ATOM 1612 O O . ASP A 1 208 ? 15.957 16.792 -37.881 1.00 83.31 208 ASP A O 1
ATOM 1616 N N . LEU A 1 209 ? 17.477 15.340 -37.119 1.00 80.38 209 LEU A N 1
ATOM 1617 C CA . LEU A 1 209 ? 16.555 14.630 -36.220 1.00 80.38 209 LEU A CA 1
ATOM 1618 C C . LEU A 1 209 ? 16.075 15.465 -35.026 1.00 80.38 209 LEU A C 1
ATOM 1620 O O . LEU A 1 209 ? 15.000 15.188 -34.497 1.00 80.38 209 LEU A O 1
ATOM 1624 N N . ALA A 1 210 ? 16.867 16.438 -34.573 1.00 80.06 210 ALA A N 1
ATOM 1625 C CA . ALA A 1 210 ? 16.468 17.356 -33.509 1.00 80.06 210 ALA A CA 1
ATOM 1626 C C . ALA A 1 210 ? 15.477 18.420 -34.014 1.00 80.06 210 ALA A C 1
ATOM 1628 O O . ALA A 1 210 ? 14.594 18.848 -33.269 1.00 80.06 210 ALA A O 1
ATOM 1629 N N . ASN A 1 211 ? 15.612 18.838 -35.277 1.00 76.12 211 ASN A N 1
ATOM 1630 C CA . ASN A 1 211 ? 14.782 19.878 -35.885 1.00 76.12 211 ASN A CA 1
ATOM 1631 C C . ASN A 1 211 ? 13.502 19.331 -36.541 1.00 76.12 211 ASN A C 1
ATOM 1633 O O . ASN A 1 211 ? 12.503 20.051 -36.590 1.00 76.12 211 ASN A O 1
ATOM 1637 N N . ASP A 1 212 ? 13.504 18.078 -37.008 1.00 64.38 212 ASP A N 1
ATOM 1638 C CA . ASP A 1 212 ? 12.352 17.439 -37.647 1.00 64.38 212 ASP A CA 1
ATOM 1639 C C . ASP A 1 212 ? 11.714 16.369 -36.746 1.00 64.38 212 ASP A C 1
ATOM 1641 O O . ASP A 1 212 ? 12.282 15.322 -36.438 1.00 64.38 212 ASP A O 1
ATOM 1645 N N . SER A 1 213 ? 10.467 16.614 -36.337 1.00 55.81 213 SER A N 1
ATOM 1646 C CA . SER A 1 213 ? 9.716 15.733 -35.422 1.00 55.81 213 SER A CA 1
ATOM 1647 C C . SER A 1 213 ? 9.273 14.401 -36.051 1.00 55.81 213 SER A C 1
ATOM 1649 O O . SER A 1 213 ? 8.822 13.493 -35.346 1.00 55.81 213 SER A O 1
ATOM 1651 N N . LEU A 1 214 ? 9.432 14.255 -37.367 1.00 54.22 214 LEU A N 1
ATOM 1652 C CA . LEU A 1 214 ? 9.186 13.034 -38.125 1.00 54.22 214 LEU A CA 1
ATOM 1653 C C . LEU A 1 214 ? 10.404 12.786 -39.017 1.00 54.22 214 LEU A C 1
ATOM 1655 O O . LEU A 1 214 ? 10.522 13.427 -40.060 1.00 54.22 214 LEU A O 1
ATOM 1659 N N . PRO A 1 215 ? 11.308 11.866 -38.650 1.00 55.34 215 PRO A N 1
ATOM 1660 C CA . PRO A 1 215 ? 12.387 11.497 -39.550 1.00 55.34 215 PRO A CA 1
ATOM 1661 C C . PRO A 1 215 ? 11.775 10.951 -40.842 1.00 55.34 215 PRO A C 1
ATOM 1663 O O . PRO A 1 215 ? 10.727 10.295 -40.790 1.00 55.34 215 PRO A O 1
ATOM 1666 N N . ALA A 1 216 ? 12.415 11.199 -41.984 1.00 56.97 216 ALA A N 1
ATOM 1667 C CA . ALA A 1 216 ? 11.982 10.615 -43.247 1.00 56.97 216 ALA A CA 1
ATOM 1668 C C . ALA A 1 216 ? 11.787 9.094 -43.060 1.00 56.97 216 ALA A C 1
ATOM 1670 O O . ALA A 1 216 ? 12.667 8.389 -42.552 1.00 56.97 216 ALA A O 1
ATOM 1671 N N . ALA A 1 217 ? 10.573 8.611 -43.348 1.00 51.84 217 ALA A N 1
ATOM 1672 C CA . ALA A 1 217 ? 10.119 7.270 -42.962 1.00 51.84 217 ALA A CA 1
ATOM 1673 C C . ALA A 1 217 ? 10.970 6.136 -43.569 1.00 51.84 217 ALA A C 1
ATOM 1675 O O . ALA A 1 217 ? 10.965 5.017 -43.065 1.00 51.84 217 ALA A O 1
ATOM 1676 N N . ASP A 1 218 ? 11.711 6.440 -44.631 1.00 55.69 218 ASP A N 1
ATOM 1677 C CA . ASP A 1 218 ? 12.572 5.553 -45.409 1.00 55.69 218 ASP A CA 1
ATOM 1678 C C . ASP A 1 218 ? 13.972 5.325 -44.802 1.00 55.69 218 ASP A C 1
ATOM 1680 O O . ASP A 1 218 ? 14.609 4.315 -45.110 1.00 55.69 218 ASP A O 1
ATOM 1684 N N . GLY A 1 219 ? 14.451 6.214 -43.921 1.00 56.50 219 GLY A N 1
ATOM 1685 C CA . GLY A 1 219 ? 15.797 6.139 -43.329 1.00 56.50 219 GLY A CA 1
ATOM 1686 C C . GLY A 1 219 ? 15.874 5.511 -41.932 1.00 56.50 219 GLY A C 1
ATOM 1687 O O . GLY A 1 219 ? 16.922 5.007 -41.535 1.00 56.50 219 GLY A O 1
ATOM 1688 N N . LEU A 1 220 ? 14.772 5.507 -41.177 1.00 60.97 220 LEU A N 1
ATOM 1689 C CA . LEU A 1 220 ? 14.742 5.042 -39.779 1.00 60.97 220 LEU A CA 1
ATOM 1690 C C . LEU A 1 220 ? 14.913 3.531 -39.615 1.00 60.97 220 LEU A C 1
ATOM 1692 O O . LEU A 1 220 ? 15.512 3.082 -38.640 1.00 60.97 220 LEU A O 1
ATOM 1696 N N . PHE A 1 221 ? 14.337 2.757 -40.534 1.00 67.31 221 PHE A N 1
ATOM 1697 C CA . PHE A 1 221 ? 14.262 1.297 -40.436 1.00 67.31 221 PHE A CA 1
ATOM 1698 C C . PHE A 1 221 ? 15.332 0.585 -41.269 1.00 67.31 221 PHE A C 1
ATOM 1700 O O . PHE A 1 221 ? 15.351 -0.637 -41.313 1.00 67.31 221 PHE A O 1
ATOM 1707 N N . GLY A 1 222 ? 16.216 1.335 -41.937 1.00 76.38 222 GLY A N 1
ATOM 1708 C CA . GLY A 1 222 ? 17.272 0.770 -42.779 1.00 76.38 222 GLY A CA 1
ATOM 1709 C C . GLY A 1 222 ? 16.800 0.227 -44.133 1.00 76.38 222 GLY A C 1
ATOM 1710 O O . GLY A 1 222 ? 17.649 -0.146 -44.936 1.00 76.38 222 GLY A O 1
ATOM 1711 N N . GLU A 1 223 ? 15.496 0.248 -44.440 1.00 82.94 223 GLU A N 1
ATOM 1712 C CA . GLU A 1 223 ? 14.930 -0.325 -45.675 1.00 82.94 223 GLU A CA 1
ATOM 1713 C C . GLU A 1 223 ? 15.603 0.196 -46.953 1.00 82.94 223 GLU A C 1
ATOM 1715 O O . GLU A 1 223 ? 15.824 -0.562 -47.898 1.00 82.94 223 GLU A O 1
ATOM 1720 N N . TYR A 1 224 ? 15.943 1.489 -46.998 1.00 82.69 224 TYR A N 1
ATOM 1721 C CA . TYR A 1 224 ? 16.672 2.059 -48.131 1.00 82.69 224 TYR A CA 1
ATOM 1722 C C . TYR A 1 224 ? 18.072 1.442 -48.279 1.00 82.69 224 TYR A C 1
ATOM 1724 O O . TYR A 1 224 ? 18.470 1.054 -49.377 1.00 82.69 224 TYR A O 1
ATOM 1732 N N . ALA A 1 225 ? 18.810 1.316 -47.172 1.00 84.50 225 ALA A N 1
ATOM 1733 C CA . ALA A 1 225 ? 20.146 0.727 -47.172 1.00 84.50 225 ALA A CA 1
ATOM 1734 C C . ALA A 1 225 ? 20.104 -0.766 -47.539 1.00 84.50 225 ALA A C 1
ATOM 1736 O O . ALA A 1 225 ? 20.942 -1.229 -48.309 1.00 84.50 225 ALA A O 1
ATOM 1737 N N . GLU A 1 226 ? 19.108 -1.507 -47.048 1.00 88.75 226 GLU A N 1
ATOM 1738 C CA . GLU A 1 226 ? 18.904 -2.923 -47.373 1.00 88.75 226 GLU A CA 1
ATOM 1739 C C . GLU A 1 226 ? 18.613 -3.131 -48.865 1.00 88.75 226 GLU A C 1
ATOM 1741 O O . GLU A 1 226 ? 19.280 -3.939 -49.515 1.00 88.75 226 GLU A O 1
ATOM 1746 N N . LYS A 1 227 ? 17.701 -2.340 -49.446 1.00 88.94 227 LYS A N 1
ATOM 1747 C CA . LYS A 1 227 ? 17.417 -2.381 -50.891 1.00 88.94 227 LYS A CA 1
ATOM 1748 C C . LYS A 1 227 ? 18.646 -2.031 -51.726 1.00 88.94 227 LYS A C 1
ATOM 1750 O O . LYS A 1 227 ? 18.937 -2.719 -52.703 1.00 88.94 227 LYS A O 1
ATOM 1755 N N . ALA A 1 228 ? 19.405 -1.010 -51.327 1.00 88.75 228 ALA A N 1
ATOM 1756 C CA . ALA A 1 228 ? 20.638 -0.638 -52.016 1.00 88.75 228 ALA A CA 1
ATOM 1757 C C . ALA A 1 228 ? 21.659 -1.792 -52.018 1.00 88.75 228 ALA A C 1
ATOM 1759 O O . ALA A 1 228 ? 22.261 -2.082 -53.053 1.00 88.75 228 ALA A O 1
ATOM 1760 N N . ILE A 1 229 ? 21.805 -2.509 -50.897 1.00 92.19 229 ILE A N 1
ATOM 1761 C CA . ILE A 1 229 ? 22.665 -3.700 -50.810 1.00 92.19 229 ILE A CA 1
ATOM 1762 C C . ILE A 1 229 ? 22.206 -4.782 -51.796 1.00 92.19 229 ILE A C 1
ATOM 1764 O O . ILE A 1 229 ? 23.039 -5.335 -52.521 1.00 92.19 229 ILE A O 1
ATOM 1768 N N . GLU A 1 230 ? 20.906 -5.086 -51.852 1.00 92.81 230 GLU A N 1
ATOM 1769 C CA . GLU A 1 230 ? 20.358 -6.085 -52.780 1.00 92.81 230 GLU A CA 1
ATOM 1770 C C . GLU A 1 230 ? 20.624 -5.719 -54.246 1.00 92.81 230 GLU A C 1
ATOM 1772 O O . GLU A 1 230 ? 21.058 -6.564 -55.041 1.00 92.81 230 GLU A O 1
ATOM 1777 N N . GLU A 1 231 ? 20.407 -4.452 -54.599 1.00 94.06 231 GLU A N 1
ATOM 1778 C CA . GLU A 1 231 ? 20.637 -3.927 -55.941 1.00 94.06 231 GLU A CA 1
ATOM 1779 C C . GLU A 1 231 ? 22.115 -3.996 -56.333 1.00 94.06 231 GLU A C 1
ATOM 1781 O O . GLU A 1 231 ? 22.448 -4.529 -57.398 1.00 94.06 231 GLU A O 1
ATOM 1786 N N . TRP A 1 232 ? 23.020 -3.524 -55.473 1.00 94.38 232 TRP A N 1
ATOM 1787 C CA . TRP A 1 232 ? 24.460 -3.579 -55.729 1.00 94.38 232 TRP A CA 1
ATOM 1788 C C . TRP A 1 232 ? 24.957 -5.024 -55.832 1.00 94.38 232 TRP A C 1
ATOM 1790 O O . TRP A 1 232 ? 25.712 -5.358 -56.747 1.00 94.38 232 TRP A O 1
ATOM 1800 N N . ALA A 1 233 ? 24.472 -5.927 -54.974 1.00 91.75 233 ALA A N 1
ATOM 1801 C CA . ALA A 1 233 ? 24.793 -7.351 -55.055 1.00 91.75 233 ALA A CA 1
ATOM 1802 C C . ALA A 1 233 ? 24.291 -7.988 -56.364 1.00 91.75 233 ALA A C 1
ATOM 1804 O O . ALA A 1 233 ? 24.952 -8.853 -56.948 1.00 91.75 233 ALA A O 1
ATOM 1805 N N . ALA A 1 234 ? 23.121 -7.579 -56.862 1.00 92.50 234 ALA A N 1
ATOM 1806 C CA . ALA A 1 234 ? 22.615 -8.019 -58.159 1.00 92.50 234 ALA A CA 1
ATOM 1807 C C . ALA A 1 234 ? 23.466 -7.490 -59.327 1.00 92.50 234 ALA A C 1
ATOM 1809 O O . ALA A 1 234 ? 23.737 -8.244 -60.265 1.00 92.50 234 ALA A O 1
ATOM 1810 N N . GLN A 1 235 ? 23.921 -6.235 -59.268 1.00 91.75 235 GLN A N 1
ATOM 1811 C CA . GLN A 1 235 ? 24.816 -5.653 -60.273 1.00 91.75 235 GLN A CA 1
ATOM 1812 C C . GLN A 1 235 ? 26.158 -6.393 -60.328 1.00 91.75 235 GLN A C 1
ATOM 1814 O O . GLN A 1 235 ? 26.594 -6.784 -61.412 1.00 91.75 235 GLN A O 1
ATOM 1819 N N . LEU A 1 236 ? 26.760 -6.682 -59.171 1.00 89.00 236 LEU A N 1
ATOM 1820 C CA . LEU A 1 236 ? 28.009 -7.443 -59.086 1.00 89.00 236 LEU A CA 1
ATOM 1821 C C . LEU A 1 236 ? 27.864 -8.856 -59.671 1.00 89.00 236 LEU A C 1
ATOM 1823 O O . LEU A 1 236 ? 28.724 -9.295 -60.429 1.00 89.00 236 LEU A O 1
ATOM 1827 N N . ARG A 1 237 ? 26.747 -9.552 -59.409 1.00 89.00 237 ARG A N 1
ATOM 1828 C CA . ARG A 1 237 ? 26.481 -10.879 -60.002 1.00 89.00 237 ARG A CA 1
ATOM 1829 C C . ARG A 1 237 ? 26.376 -10.847 -61.528 1.00 89.00 237 ARG A C 1
ATOM 1831 O O . ARG A 1 237 ? 26.832 -11.782 -62.179 1.00 89.00 237 ARG A O 1
ATOM 1838 N N . LYS A 1 238 ? 25.797 -9.786 -62.100 1.00 82.62 238 LYS A N 1
ATOM 1839 C CA . LYS A 1 238 ? 25.699 -9.605 -63.559 1.00 82.62 238 LYS A CA 1
ATOM 1840 C C . LYS A 1 238 ? 27.047 -9.245 -64.192 1.00 82.62 238 LYS A C 1
ATOM 1842 O O . LYS A 1 238 ? 27.329 -9.705 -65.291 1.00 82.62 238 LYS A O 1
ATOM 1847 N N . GLY A 1 239 ? 27.885 -8.474 -63.498 1.00 65.12 239 GLY A N 1
ATOM 1848 C CA . GLY A 1 239 ? 29.222 -8.089 -63.969 1.00 65.12 239 GLY A CA 1
ATOM 1849 C C . GLY A 1 239 ? 30.254 -9.224 -63.989 1.00 65.12 239 GLY A C 1
ATOM 1850 O O . GLY A 1 239 ? 31.221 -9.136 -64.730 1.00 65.12 239 GLY A O 1
ATOM 1851 N N . VAL A 1 240 ? 30.043 -10.301 -63.222 1.00 56.16 240 VAL A N 1
ATOM 1852 C CA . VAL A 1 240 ? 30.920 -11.494 -63.188 1.00 56.16 240 VAL A CA 1
ATOM 1853 C C . VAL A 1 240 ? 30.618 -12.488 -64.331 1.00 56.16 240 VAL A C 1
ATOM 1855 O O . VAL A 1 240 ? 31.381 -13.424 -64.551 1.00 56.16 240 VAL A O 1
ATOM 1858 N N . GLN A 1 241 ? 29.520 -12.303 -65.076 1.00 50.22 241 GLN A N 1
ATOM 1859 C CA . GLN A 1 241 ? 29.137 -13.154 -66.217 1.00 50.22 241 GLN A CA 1
ATOM 1860 C C . GLN A 1 241 ? 29.523 -12.582 -67.597 1.00 50.22 241 GLN A C 1
ATOM 1862 O O . GLN A 1 241 ? 29.136 -13.168 -68.610 1.00 50.22 241 GLN A O 1
ATOM 1867 N N . SER A 1 242 ? 30.270 -11.473 -67.653 1.00 44.03 242 SER A N 1
ATOM 1868 C CA . SER A 1 242 ? 30.848 -10.914 -68.889 1.00 44.03 242 SER A CA 1
ATOM 1869 C C . SER A 1 242 ? 32.363 -11.047 -68.904 1.00 44.03 242 SER A C 1
ATOM 1871 O O . SER A 1 242 ? 32.896 -11.003 -70.035 1.00 44.03 242 SER A O 1
#

Nearest PDB structures (foldseek):
  7wig-assembly1_R  TM=3.010E-01  e=6.528E+00  Homo sapiens

Sequence (242 aa):
MEGFLRGKCIPGDLKVNETNAEYLVRKFIEAEERCAELSARLSMINGLIEAAEQANKLAQEATETLVQERNALAAENAGLKAFKTAVYQQMGAGCEAPEFSITEGLSNLRRFADTLHAIEREFFTKEVPDEECKGETVEECPLAWGMSVEQYVAEFRKCLAEVRESARNEGINYAASRLAAAFNHGFIDKPVAEVLDVTRMILSAKEDLANDSLPAADGLFGEYAEKAIEEWAAQLRKGVQS

Organism: Salmonella enterica (NCBI:txid28901)

Mean predicted aligned error: 11.65 Å

Radius of gyration: 55.21 Å; Cα contacts (8 Å, |Δi|>4): 90; chains: 1; bounding box: 97×55×166 Å

pLDDT: mean 89.87, std 9.76, range [44.03, 98.44]

Solvent-accessible surface area (backbone atoms only — not comparable to full-atom values): 13911 Å² total; per-residue (Å²): 109,69,52,45,78,70,72,74,48,81,66,93,85,64,55,92,94,55,50,76,65,57,49,50,52,53,51,50,50,57,47,51,54,50,50,52,50,51,52,52,52,51,54,51,51,52,54,51,50,54,52,50,54,52,52,50,50,54,52,49,55,52,50,53,51,51,52,53,53,52,52,50,53,51,51,51,53,51,52,53,52,53,51,52,48,52,54,29,54,76,69,73,41,60,90,81,59,58,68,66,61,54,56,51,47,52,53,48,51,51,51,50,51,54,51,50,50,50,53,42,54,75,76,50,45,40,81,39,76,33,90,89,43,89,92,44,68,40,81,45,49,88,79,59,89,88,56,54,73,70,56,45,53,52,53,50,51,51,53,51,50,51,54,51,48,52,53,50,48,50,52,36,52,50,52,30,50,51,52,53,47,36,39,78,71,64,78,46,96,64,59,68,66,62,54,48,52,54,36,48,56,46,54,47,47,52,59,51,55,73,73,35,98,67,66,64,81,57,68,78,79,40,58,54,61,55,50,49,51,54,52,52,54,50,49,54,61,58,64,74,76,112